Protein AF-A0AAW0VW32-F1 (afdb_monomer_lite)

Secondary structure (DSSP, 8-state):
--GGGTSTHHHHHHHHHHHHHHTTSS-HHHHHHHHHHHHHHHHHHHHHTTHHHHHHHHHHS--TTTTT--SSTTPPTT--GGG---TT-TTSHHHHEEEE-SSSTT-EEEE-GGGTTS-EEEESSSSEEEEESTT-SEEEEEEEE-TTT-PEEEEEE--TTT--SGGG-SEEEEETTT-TTTGGGEEEEE----------------------------------------

Sequence (230 aa):
IDPDLVLPTMRSAVEEQLNLIAVGKAEFDSVLTHTLEIFQLKFQYFVKNIEGMDELFEVTFSPLSASGRPLSRDMSKGSGCNLCSHPTCQYGRDNVGVSQCMECHFGILVMDPSSGPKWKLACNRCDVIINLFDKASKVQVLEDTCEMCGSQTVNVEYKEGKSKLREGQLTASGCIFCSTLLIPLVEKHRASQDGSRGRGRGRGRGRGASRGGRGGSRGGRGRSSGRGRR

InterPro domains:
  IPR000380 DNA topoisomerase, type IA [PTHR11390] (1-164)
  IPR013824 DNA topoisomerase, type IA, central region, subdomain 1 [G3DSA:1.10.460.10] (1-62)

Radius of gyration: 34.19 Å; chains: 1; bounding box: 98×68×88 Å

Structure (mmCIF, N/CA/C/O backbone):
data_AF-A0AAW0VW32-F1
#
_entry.id   AF-A0AAW0VW32-F1
#
loop_
_atom_site.group_PDB
_atom_site.id
_atom_site.type_symbol
_atom_site.label_atom_id
_atom_site.label_alt_id
_atom_site.label_comp_id
_atom_site.label_asym_id
_atom_site.label_entity_id
_atom_site.label_seq_id
_atom_site.pdbx_PDB_ins_code
_atom_site.Cartn_x
_atom_site.Cartn_y
_atom_site.Cartn_z
_atom_site.occupancy
_atom_site.B_iso_or_equiv
_atom_site.auth_seq_id
_atom_site.auth_comp_id
_atom_site.auth_asym_id
_atom_site.auth_atom_id
_atom_site.pdbx_PDB_model_num
ATOM 1 N N . ILE A 1 1 ? 19.029 14.770 -24.256 1.00 80.75 1 ILE A N 1
ATOM 2 C CA . ILE A 1 1 ? 18.491 13.690 -25.126 1.00 80.75 1 ILE A CA 1
ATOM 3 C C . ILE A 1 1 ? 18.576 14.170 -26.572 1.00 80.75 1 ILE A C 1
ATOM 5 O O . ILE A 1 1 ? 18.313 15.345 -26.792 1.00 80.75 1 ILE A O 1
ATOM 9 N N . ASP A 1 2 ? 18.984 13.315 -27.517 1.00 84.94 2 ASP A N 1
ATOM 10 C CA . ASP A 1 2 ? 19.052 13.666 -28.947 1.00 84.94 2 ASP A CA 1
ATOM 11 C C . ASP A 1 2 ? 17.639 14.006 -29.477 1.00 84.94 2 ASP A C 1
ATOM 13 O O . ASP A 1 2 ? 16.764 13.134 -29.445 1.00 84.94 2 ASP A O 1
ATOM 17 N N . PRO A 1 3 ? 17.381 15.251 -29.925 1.00 85.44 3 PRO A N 1
ATOM 18 C CA . PRO A 1 3 ? 16.060 15.670 -30.389 1.00 85.44 3 PRO A CA 1
ATOM 19 C C . PRO A 1 3 ? 15.603 14.908 -31.637 1.00 85.44 3 PRO A C 1
ATOM 21 O O . PRO A 1 3 ? 14.403 14.703 -31.807 1.00 85.44 3 PRO A O 1
ATOM 24 N N . ASP A 1 4 ? 16.523 14.415 -32.468 1.00 85.38 4 ASP A N 1
ATOM 25 C CA . ASP A 1 4 ? 16.187 13.660 -33.681 1.00 85.38 4 ASP A CA 1
ATOM 26 C C . ASP A 1 4 ? 15.545 12.299 -33.377 1.00 85.38 4 ASP A C 1
ATOM 28 O O . ASP A 1 4 ? 14.902 11.712 -34.245 1.00 85.38 4 ASP A O 1
ATOM 32 N N . LEU A 1 5 ? 15.723 11.782 -32.154 1.00 84.50 5 LEU A N 1
ATOM 33 C CA . LEU A 1 5 ? 15.067 10.555 -31.691 1.00 84.50 5 LEU A CA 1
ATOM 34 C C . LEU A 1 5 ? 13.622 10.792 -31.229 1.00 84.50 5 LEU A C 1
ATOM 36 O O . LEU A 1 5 ? 12.881 9.831 -31.033 1.00 84.50 5 LEU A O 1
ATOM 40 N N . VAL A 1 6 ? 13.224 12.051 -31.038 1.00 87.19 6 VAL A N 1
ATOM 41 C CA . VAL A 1 6 ? 11.884 12.439 -30.569 1.00 87.19 6 VAL A CA 1
ATOM 42 C C . VAL A 1 6 ? 11.086 13.104 -31.688 1.00 87.19 6 VAL A C 1
ATOM 44 O O . VAL A 1 6 ? 9.878 12.896 -31.804 1.00 87.19 6 VAL A O 1
ATOM 47 N N . LEU A 1 7 ? 11.752 13.899 -32.524 1.00 90.06 7 LEU A N 1
ATOM 48 C CA . LEU A 1 7 ? 11.138 14.569 -33.660 1.00 90.06 7 LEU A CA 1
ATOM 49 C C . LEU A 1 7 ? 10.795 13.565 -34.777 1.00 90.06 7 LEU A C 1
ATOM 51 O O . LEU A 1 7 ? 11.540 12.614 -35.020 1.00 90.06 7 LEU A O 1
ATOM 55 N N . PRO A 1 8 ? 9.697 13.782 -35.523 1.00 91.75 8 PRO A N 1
ATOM 56 C CA . PRO A 1 8 ? 9.244 12.850 -36.558 1.00 91.75 8 PRO A CA 1
ATOM 57 C C . PRO A 1 8 ? 10.143 12.822 -37.805 1.00 91.75 8 PRO A C 1
ATOM 59 O O . PRO A 1 8 ? 9.931 11.995 -38.690 1.00 91.75 8 PRO A O 1
ATOM 62 N N . THR A 1 9 ? 11.134 13.710 -37.899 1.00 90.81 9 THR A N 1
ATOM 63 C CA . THR A 1 9 ? 11.967 13.933 -39.088 1.00 90.81 9 THR A CA 1
ATOM 64 C C . THR A 1 9 ? 12.708 12.673 -39.534 1.00 90.81 9 THR A C 1
ATOM 66 O O . THR A 1 9 ? 12.599 12.276 -40.691 1.00 90.81 9 THR A O 1
ATOM 69 N N . MET A 1 10 ? 13.401 11.998 -38.610 1.00 90.06 10 MET A N 1
ATOM 70 C CA . MET A 1 10 ? 14.159 10.774 -38.906 1.00 90.06 10 MET A CA 1
ATOM 71 C C . MET A 1 10 ? 13.248 9.649 -39.395 1.00 90.06 10 MET A C 1
ATOM 73 O O . MET A 1 10 ? 13.547 8.977 -40.379 1.00 90.06 10 MET A O 1
ATOM 77 N N . ARG A 1 11 ? 12.104 9.472 -38.727 1.00 91.56 11 ARG A N 1
ATOM 78 C CA . ARG A 1 11 ? 11.110 8.468 -39.104 1.00 91.56 11 ARG A CA 1
ATOM 79 C C . ARG A 1 11 ? 10.534 8.745 -40.493 1.00 91.56 11 ARG A C 1
ATOM 81 O O . ARG A 1 11 ? 10.454 7.829 -41.301 1.00 91.56 11 ARG A O 1
ATOM 88 N N . SER A 1 12 ? 10.193 10.001 -40.772 1.00 91.81 12 SER A N 1
ATOM 89 C CA . SER A 1 12 ? 9.622 10.412 -42.060 1.00 91.81 12 SER A CA 1
ATOM 90 C C . SER A 1 12 ? 10.602 10.167 -43.213 1.00 91.81 12 SER A C 1
ATOM 92 O O . SER A 1 12 ? 10.206 9.651 -44.253 1.00 91.81 12 SER A O 1
ATOM 94 N N . ALA A 1 13 ? 11.893 10.455 -43.009 1.00 90.50 13 ALA A N 1
ATOM 95 C CA . ALA A 1 13 ? 12.932 10.208 -44.009 1.00 90.50 13 ALA A CA 1
ATOM 96 C C . ALA A 1 13 ? 13.130 8.708 -44.306 1.00 90.50 13 ALA A C 1
ATOM 98 O O . ALA A 1 13 ? 13.282 8.322 -45.464 1.00 90.50 13 ALA A O 1
ATOM 99 N N . VAL A 1 14 ? 13.088 7.847 -43.281 1.00 92.88 14 VAL A N 1
ATOM 100 C CA . VAL A 1 14 ? 13.166 6.386 -43.471 1.00 92.88 14 VAL A CA 1
ATOM 101 C C . VAL A 1 14 ? 11.932 5.867 -44.214 1.00 92.88 14 VAL A C 1
ATOM 103 O O . VAL A 1 14 ? 12.067 5.076 -45.144 1.00 92.88 14 VAL A O 1
ATOM 106 N N . GLU A 1 15 ? 10.733 6.333 -43.857 1.00 94.06 15 GLU A N 1
ATOM 107 C CA . GLU A 1 15 ? 9.490 5.965 -44.550 1.00 94.06 15 GLU A CA 1
ATOM 108 C C . GLU A 1 15 ? 9.509 6.391 -46.033 1.00 94.06 15 GLU A C 1
ATOM 110 O O . GLU A 1 15 ? 9.068 5.636 -46.901 1.00 94.06 15 GLU A O 1
ATOM 115 N N . GLU A 1 16 ? 10.095 7.546 -46.358 1.00 93.56 16 GLU A N 1
ATOM 116 C CA . GLU A 1 16 ? 10.299 7.982 -47.743 1.00 93.56 16 GLU A CA 1
ATOM 117 C C . GLU A 1 16 ? 11.280 7.074 -48.506 1.00 93.56 16 GLU A C 1
ATOM 119 O O . GLU A 1 16 ? 10.993 6.669 -49.635 1.00 93.56 16 GLU A O 1
ATOM 124 N N . GLN A 1 17 ? 12.397 6.673 -47.886 1.00 91.75 17 GLN A N 1
ATOM 125 C CA . GLN A 1 17 ? 13.334 5.721 -48.498 1.00 91.75 17 GLN A CA 1
ATOM 126 C C . GLN A 1 17 ? 12.698 4.343 -48.733 1.00 91.75 17 GLN A C 1
ATOM 128 O O . GLN A 1 17 ? 12.919 3.735 -49.782 1.00 91.75 17 GLN A O 1
ATOM 133 N N . LEU A 1 18 ? 11.844 3.876 -47.817 1.00 93.12 18 LEU A N 1
ATOM 134 C CA . LEU A 1 18 ? 11.066 2.646 -47.998 1.00 93.12 18 LEU A CA 1
ATOM 135 C C . LEU A 1 18 ? 10.097 2.747 -49.187 1.00 93.12 18 LEU A C 1
ATOM 137 O O . LEU A 1 18 ? 9.978 1.798 -49.966 1.00 93.12 18 LEU A O 1
ATOM 141 N N . ASN A 1 19 ? 9.464 3.905 -49.392 1.00 94.81 19 ASN A N 1
ATOM 142 C CA . ASN A 1 19 ? 8.627 4.143 -50.570 1.00 94.81 19 ASN A CA 1
ATOM 143 C C . ASN A 1 19 ? 9.443 4.110 -51.874 1.00 94.81 19 ASN A C 1
ATOM 145 O O . ASN A 1 19 ? 8.977 3.578 -52.882 1.00 94.81 19 ASN A O 1
ATOM 149 N N . LEU A 1 20 ? 10.673 4.631 -51.870 1.00 93.06 20 LEU A N 1
ATOM 150 C CA . LEU A 1 20 ? 11.558 4.572 -53.039 1.00 93.06 20 LEU A CA 1
ATOM 151 C C . LEU A 1 20 ? 11.993 3.139 -53.372 1.00 93.06 20 LEU A C 1
ATOM 153 O O . LEU A 1 20 ? 12.065 2.799 -54.554 1.00 93.06 20 LEU A O 1
ATOM 157 N N . ILE A 1 21 ? 12.212 2.290 -52.363 1.00 94.31 21 ILE A N 1
ATOM 158 C CA . ILE A 1 21 ? 12.454 0.852 -52.565 1.00 94.31 21 ILE A CA 1
ATOM 159 C C . ILE A 1 21 ? 11.229 0.198 -53.212 1.00 94.31 21 ILE A C 1
ATOM 161 O O . ILE A 1 21 ? 11.371 -0.539 -54.185 1.00 94.31 21 ILE A O 1
ATOM 165 N N . ALA A 1 22 ? 10.021 0.511 -52.733 1.00 92.69 22 ALA A N 1
ATOM 166 C CA . ALA A 1 22 ? 8.782 -0.061 -53.266 1.00 92.69 22 ALA A CA 1
ATOM 167 C C . ALA A 1 22 ? 8.548 0.274 -54.753 1.00 92.69 22 ALA A C 1
ATOM 169 O O . ALA A 1 22 ? 7.993 -0.536 -55.491 1.00 92.69 22 ALA A O 1
ATOM 170 N N . VAL A 1 23 ? 9.003 1.446 -55.211 1.00 95.38 23 VAL A N 1
ATOM 171 C CA . VAL A 1 23 ? 8.934 1.871 -56.624 1.00 95.38 23 VAL A CA 1
ATOM 172 C C . VAL A 1 23 ? 10.142 1.366 -57.443 1.00 95.38 23 VAL A C 1
ATOM 174 O O . VAL A 1 23 ? 10.213 1.596 -58.648 1.00 95.38 23 VAL A O 1
ATOM 177 N N . GLY A 1 24 ? 11.100 0.669 -56.819 1.00 92.50 24 GLY A N 1
ATOM 178 C CA . GLY A 1 24 ? 12.315 0.162 -57.469 1.00 92.50 24 GLY A CA 1
ATOM 179 C C . GLY A 1 24 ? 13.358 1.243 -57.774 1.00 92.50 24 GLY A C 1
ATOM 180 O O . GLY A 1 24 ? 14.208 1.054 -58.640 1.00 92.50 24 GLY A O 1
ATOM 181 N N . LYS A 1 25 ? 13.279 2.396 -57.097 1.00 92.06 25 LYS A N 1
ATOM 182 C CA . LYS A 1 25 ? 14.181 3.552 -57.268 1.00 92.06 25 LYS A CA 1
ATOM 183 C C . LYS A 1 25 ? 15.327 3.595 -56.254 1.00 92.06 25 LYS A C 1
ATOM 185 O O . LYS A 1 25 ? 16.209 4.438 -56.388 1.00 92.06 25 LYS A O 1
ATOM 190 N N . ALA A 1 26 ? 15.310 2.721 -55.253 1.00 91.31 26 ALA A N 1
ATOM 191 C CA . ALA A 1 26 ? 16.363 2.580 -54.257 1.00 91.31 26 ALA A CA 1
ATOM 192 C C . ALA A 1 26 ? 16.657 1.097 -54.003 1.00 91.31 26 ALA A C 1
ATOM 194 O O . ALA A 1 26 ? 15.777 0.246 -54.124 1.00 91.31 26 ALA A O 1
ATOM 195 N N . GLU A 1 27 ? 17.910 0.809 -53.670 1.00 94.06 27 GLU A N 1
ATOM 196 C CA . GLU A 1 27 ? 18.415 -0.535 -53.399 1.00 94.06 27 GLU A CA 1
ATOM 197 C C . GLU A 1 27 ? 18.265 -0.845 -51.900 1.00 94.06 27 GLU A C 1
ATOM 199 O O . GLU A 1 27 ? 18.540 0.007 -51.049 1.00 94.06 27 GLU A O 1
ATOM 204 N N . PHE A 1 28 ? 17.748 -2.032 -51.578 1.00 92.12 28 PHE A N 1
ATOM 205 C CA . PHE A 1 28 ? 17.339 -2.383 -50.217 1.00 92.12 28 PHE A CA 1
ATOM 206 C C . PHE A 1 28 ? 18.528 -2.469 -49.253 1.00 92.12 28 PHE A C 1
ATOM 208 O O . PHE A 1 28 ? 18.461 -1.891 -48.165 1.00 92.12 28 PHE A O 1
ATOM 215 N N . ASP A 1 29 ? 19.616 -3.137 -49.644 1.00 93.31 29 ASP A N 1
ATOM 216 C CA . ASP A 1 29 ? 20.767 -3.370 -48.768 1.00 93.31 29 ASP A CA 1
ATOM 217 C C . ASP A 1 29 ? 21.495 -2.058 -48.444 1.00 93.31 29 ASP A C 1
ATOM 219 O O . ASP A 1 29 ? 21.926 -1.841 -47.305 1.00 93.31 29 ASP A O 1
ATOM 223 N N . SER A 1 30 ? 21.561 -1.133 -49.406 1.00 92.06 30 SER A N 1
ATOM 224 C CA . SER A 1 30 ? 22.101 0.212 -49.215 1.00 92.06 30 SER A CA 1
ATOM 225 C C . SER A 1 30 ? 21.281 1.028 -48.214 1.00 92.06 30 SER A C 1
ATOM 227 O O . SER A 1 30 ? 21.864 1.675 -47.342 1.00 92.06 30 SER A O 1
ATOM 229 N N . VAL A 1 31 ? 19.947 1.020 -48.316 1.00 93.00 31 VAL A N 1
ATOM 230 C CA . VAL A 1 31 ? 19.067 1.753 -47.384 1.00 93.00 31 VAL A CA 1
ATOM 231 C C . VAL A 1 31 ? 19.128 1.139 -45.986 1.00 93.00 31 VAL A C 1
ATOM 233 O O . VAL A 1 31 ? 19.191 1.867 -44.991 1.00 93.00 31 VAL A O 1
ATOM 236 N N . LEU A 1 32 ? 19.160 -0.193 -45.898 1.00 92.19 32 LEU A N 1
ATOM 237 C CA . LEU A 1 32 ? 19.272 -0.914 -44.635 1.00 92.19 32 LEU A CA 1
ATOM 238 C C . LEU A 1 32 ? 20.581 -0.574 -43.916 1.00 92.19 32 LEU A C 1
ATOM 240 O O . LEU A 1 32 ? 20.551 -0.162 -42.756 1.00 92.19 32 LEU A O 1
ATOM 244 N N . THR A 1 33 ? 21.714 -0.707 -44.609 1.00 94.38 33 THR A N 1
ATOM 245 C CA . THR A 1 33 ? 23.045 -0.423 -44.051 1.00 94.38 33 THR A CA 1
ATOM 246 C C . THR A 1 33 ? 23.132 1.018 -43.565 1.00 94.38 33 THR A C 1
ATOM 248 O O . THR A 1 33 ? 23.477 1.263 -42.410 1.00 94.38 33 THR A O 1
ATOM 251 N N . HIS A 1 34 ? 22.713 1.966 -44.404 1.00 93.56 34 HIS A N 1
ATOM 252 C CA . HIS A 1 34 ? 22.727 3.385 -44.070 1.00 93.56 34 HIS A CA 1
ATOM 253 C C . HIS A 1 34 ? 21.880 3.710 -42.830 1.00 93.56 34 HIS A C 1
ATOM 255 O O . HIS A 1 34 ? 22.326 4.415 -41.923 1.00 93.56 34 HIS A O 1
ATOM 261 N N . THR A 1 35 ? 20.666 3.159 -42.758 1.00 92.06 35 THR A N 1
ATOM 262 C CA . THR A 1 35 ? 19.761 3.381 -41.624 1.00 92.06 35 THR A CA 1
ATOM 263 C C . THR A 1 35 ? 20.353 2.806 -40.336 1.00 92.06 35 THR A C 1
ATOM 265 O O . THR A 1 35 ? 20.366 3.478 -39.302 1.00 92.06 35 THR A O 1
ATOM 268 N N . LEU A 1 36 ? 20.888 1.583 -40.389 1.00 93.62 36 LEU A N 1
ATOM 269 C CA . LEU A 1 36 ? 21.491 0.925 -39.231 1.00 93.62 36 LEU A CA 1
ATOM 270 C C . LEU A 1 36 ? 22.723 1.670 -38.711 1.00 93.62 36 LEU A C 1
ATOM 272 O O . LEU A 1 36 ? 22.850 1.828 -37.498 1.00 93.62 36 LEU A O 1
ATOM 276 N N . GLU A 1 37 ? 23.588 2.175 -39.591 1.00 95.06 37 GLU A N 1
ATOM 277 C CA . GLU A 1 37 ? 24.760 2.967 -39.201 1.00 95.06 37 GLU A CA 1
ATOM 278 C C . GLU A 1 37 ? 24.361 4.246 -38.454 1.00 95.06 37 GLU A C 1
ATOM 280 O O . GLU A 1 37 ? 24.914 4.552 -37.392 1.00 95.06 37 GLU A O 1
ATOM 285 N N . ILE A 1 38 ? 23.347 4.964 -38.950 1.00 92.38 38 ILE A N 1
ATOM 286 C CA . ILE A 1 38 ? 22.850 6.176 -38.288 1.00 92.38 38 ILE A CA 1
ATOM 287 C C . ILE A 1 38 ? 22.299 5.848 -36.895 1.00 92.38 38 ILE A C 1
ATOM 289 O O . ILE A 1 38 ? 22.654 6.512 -35.915 1.00 92.38 38 ILE A O 1
ATOM 293 N N . PHE A 1 39 ? 21.461 4.814 -36.772 1.00 93.38 39 PHE A N 1
ATOM 294 C CA . PHE A 1 39 ? 20.906 4.423 -35.473 1.00 93.38 39 PHE A CA 1
ATOM 295 C C . PHE A 1 39 ? 21.966 3.859 -34.525 1.00 93.38 39 PHE A C 1
ATOM 297 O O . PHE A 1 39 ? 21.875 4.088 -33.320 1.00 93.38 39 PHE A O 1
ATOM 304 N N . GLN A 1 40 ? 23.000 3.189 -35.034 1.00 94.00 40 GLN A N 1
ATOM 305 C CA . GLN A 1 40 ? 24.122 2.722 -34.226 1.00 94.00 40 GLN A CA 1
ATOM 306 C C . GLN A 1 40 ? 24.896 3.897 -33.620 1.00 94.00 40 GLN A C 1
ATOM 308 O O . GLN A 1 40 ? 25.189 3.886 -32.421 1.00 94.00 40 GLN A O 1
ATOM 313 N N . LEU A 1 41 ? 25.193 4.931 -34.412 1.00 93.06 41 LEU A N 1
ATOM 314 C CA . LEU A 1 41 ? 25.856 6.143 -33.925 1.00 93.06 41 LEU A CA 1
ATOM 315 C C . LEU A 1 41 ? 24.989 6.882 -32.899 1.00 93.06 41 LEU A C 1
ATOM 317 O O . LEU A 1 41 ? 25.483 7.265 -31.835 1.00 93.06 41 LEU A O 1
ATOM 321 N N . LYS A 1 42 ? 23.683 7.015 -33.165 1.00 92.50 42 LYS A N 1
ATOM 322 C CA . LYS A 1 42 ? 22.738 7.620 -32.214 1.00 92.50 42 LYS A CA 1
ATOM 323 C C . LYS A 1 42 ? 22.607 6.799 -30.928 1.00 92.50 42 LYS A C 1
ATOM 325 O O . LYS A 1 42 ? 22.564 7.376 -29.845 1.00 92.50 42 LYS A O 1
ATOM 330 N N . PHE A 1 43 ? 22.633 5.469 -31.006 1.00 92.81 43 PHE A N 1
ATOM 331 C CA . PHE A 1 43 ? 22.633 4.598 -29.829 1.00 92.81 43 PHE A CA 1
ATOM 332 C C . PHE A 1 43 ? 23.906 4.768 -28.993 1.00 92.81 43 PHE A C 1
ATOM 334 O O . PHE A 1 43 ? 23.830 4.911 -27.775 1.00 92.81 43 PHE A O 1
ATOM 341 N N . GLN A 1 44 ? 25.080 4.826 -29.627 1.00 93.00 44 GLN A N 1
ATOM 342 C CA . GLN A 1 44 ? 26.332 5.104 -28.916 1.00 93.00 44 GLN A CA 1
ATOM 343 C C . GLN A 1 44 ? 26.307 6.474 -28.233 1.00 93.00 44 GLN A C 1
ATOM 345 O O . GLN A 1 44 ? 26.775 6.607 -27.101 1.00 93.00 44 GLN A O 1
ATOM 350 N N . TYR A 1 45 ? 25.752 7.487 -28.900 1.00 91.38 45 TYR A N 1
ATOM 351 C CA . TYR A 1 45 ? 25.552 8.804 -28.308 1.00 91.38 45 TYR A CA 1
ATOM 352 C C . TYR A 1 45 ? 24.582 8.750 -27.118 1.00 91.38 45 TYR A C 1
ATOM 354 O O . TYR A 1 45 ? 24.875 9.331 -26.075 1.00 91.38 45 TYR A O 1
ATOM 362 N N . PHE A 1 46 ? 23.477 8.009 -27.226 1.00 91.44 46 PHE A N 1
ATOM 363 C CA . PHE A 1 46 ? 22.522 7.817 -26.134 1.00 91.44 46 PHE A CA 1
ATOM 364 C C . PHE A 1 46 ? 23.171 7.160 -24.909 1.00 91.44 46 PHE A C 1
ATOM 366 O O . PHE A 1 46 ? 23.049 7.683 -23.808 1.00 91.44 46 PHE A O 1
ATOM 373 N N . VAL A 1 47 ? 23.926 6.072 -25.097 1.00 92.44 47 VAL A N 1
ATOM 374 C CA . VAL A 1 47 ? 24.626 5.381 -23.998 1.00 92.44 47 VAL A CA 1
ATOM 375 C C . VAL A 1 47 ? 25.652 6.296 -23.323 1.00 92.44 47 VAL A C 1
ATOM 377 O O . VAL A 1 47 ? 25.753 6.297 -22.100 1.00 92.44 47 VAL A O 1
ATOM 380 N N . LYS A 1 48 ? 26.390 7.106 -24.095 1.00 92.50 48 LYS A N 1
ATOM 381 C CA . LYS A 1 48 ? 27.356 8.074 -23.543 1.00 92.50 48 LYS A CA 1
ATOM 382 C C . LYS A 1 48 ? 26.699 9.197 -22.739 1.00 92.50 48 LYS A C 1
ATOM 384 O O . LYS A 1 48 ? 27.337 9.727 -21.842 1.00 92.50 48 LYS A O 1
ATOM 389 N N . ASN A 1 49 ? 25.459 9.558 -23.062 1.00 89.94 49 ASN A N 1
ATOM 390 C CA . ASN A 1 49 ? 24.723 10.657 -22.430 1.00 89.94 49 ASN A CA 1
ATOM 391 C C . ASN A 1 49 ? 23.521 10.148 -21.616 1.00 89.94 49 ASN A C 1
ATOM 393 O O . ASN A 1 49 ? 22.513 10.846 -21.492 1.00 89.94 49 ASN A O 1
ATOM 397 N N . ILE A 1 50 ? 23.610 8.923 -21.086 1.00 88.62 50 ILE A N 1
ATOM 398 C CA . ILE A 1 50 ? 22.521 8.282 -20.338 1.00 88.62 50 ILE A CA 1
ATOM 399 C C . ILE A 1 50 ? 22.190 9.026 -19.037 1.00 88.62 50 ILE A C 1
ATOM 401 O O . ILE A 1 50 ? 21.041 9.017 -18.608 1.00 88.62 50 ILE A O 1
ATOM 405 N N . GLU A 1 51 ? 23.163 9.736 -18.462 1.00 85.00 51 GLU A N 1
ATOM 406 C CA . GLU A 1 51 ? 22.988 10.553 -17.254 1.00 85.00 51 GLU A CA 1
ATOM 407 C C . GLU A 1 51 ? 21.914 11.631 -17.444 1.00 85.00 51 GLU A C 1
ATOM 409 O O . GLU A 1 51 ? 21.083 11.824 -16.568 1.00 85.00 51 GLU A O 1
ATOM 414 N N . GLY A 1 52 ? 21.817 12.242 -18.630 1.00 83.69 52 GLY A N 1
ATOM 415 C CA . GLY A 1 52 ? 20.766 13.227 -18.909 1.00 83.69 52 GLY A CA 1
ATOM 416 C C . GLY A 1 52 ? 19.353 12.630 -18.977 1.00 83.69 52 GLY A C 1
ATOM 417 O O . GLY A 1 52 ? 18.373 13.370 -18.964 1.00 83.69 52 GLY A O 1
ATOM 418 N N . MET A 1 53 ? 19.223 11.305 -19.092 1.00 83.69 53 MET A N 1
ATOM 419 C CA . MET A 1 53 ? 17.951 10.606 -18.904 1.00 83.69 53 MET A CA 1
ATOM 420 C C . MET A 1 53 ? 17.742 10.316 -17.411 1.00 83.69 53 MET A C 1
ATOM 422 O O . MET A 1 53 ? 16.663 10.600 -16.902 1.00 83.69 53 MET A O 1
ATOM 426 N N . ASP A 1 54 ? 18.773 9.845 -16.703 1.00 78.44 54 ASP A N 1
ATOM 427 C CA . ASP A 1 54 ? 18.722 9.571 -15.260 1.00 78.44 54 ASP A CA 1
ATOM 428 C C . ASP A 1 54 ? 18.309 10.816 -14.451 1.00 78.44 54 ASP A C 1
ATOM 430 O O . ASP A 1 54 ? 17.364 10.744 -13.672 1.00 78.44 54 ASP A O 1
ATOM 434 N N . GLU A 1 55 ? 18.880 11.992 -14.742 1.00 81.25 55 GLU A N 1
ATOM 435 C CA . GLU A 1 55 ? 18.513 13.278 -14.120 1.00 81.25 55 GLU A CA 1
ATOM 436 C C . GLU A 1 55 ? 17.017 13.612 -14.265 1.00 81.25 55 GLU A C 1
ATOM 438 O O . GLU A 1 55 ? 16.376 14.089 -13.327 1.00 81.25 55 GLU A O 1
ATOM 443 N N . LEU A 1 56 ? 16.423 13.340 -15.433 1.00 79.75 56 LEU A N 1
ATOM 444 C CA . LEU A 1 56 ? 14.993 13.575 -15.669 1.00 79.75 56 LEU A CA 1
ATOM 445 C C . LEU A 1 56 ? 14.120 12.576 -14.899 1.00 79.75 56 LEU A C 1
ATOM 447 O O . LEU A 1 56 ? 13.024 12.923 -14.448 1.00 79.75 56 LEU A O 1
ATOM 451 N N . PHE A 1 57 ? 14.597 11.340 -14.738 1.00 75.06 57 PHE A N 1
ATOM 452 C CA . PHE A 1 57 ? 13.918 10.332 -13.931 1.00 75.06 57 PHE A CA 1
ATOM 453 C C . PHE A 1 57 ? 14.046 10.622 -12.436 1.00 75.06 57 PHE A C 1
ATOM 455 O O . PHE A 1 57 ? 13.060 10.424 -11.735 1.00 75.06 57 PHE A O 1
ATOM 462 N N . GLU A 1 58 ? 15.168 11.161 -11.954 1.00 68.19 58 GLU A N 1
ATOM 463 C CA . GLU A 1 58 ? 15.368 11.528 -10.544 1.00 68.19 58 GLU A CA 1
ATOM 464 C C . GLU A 1 58 ? 14.386 12.604 -10.049 1.00 68.19 58 GLU A C 1
ATOM 466 O O . GLU A 1 58 ? 13.999 12.601 -8.879 1.00 68.19 58 GLU A O 1
ATOM 471 N N . VAL A 1 59 ? 13.914 13.491 -10.935 1.00 70.50 59 VAL A N 1
ATOM 472 C CA . VAL A 1 59 ? 12.875 14.486 -10.604 1.00 70.50 59 VAL A CA 1
ATOM 473 C C . VAL A 1 59 ? 11.520 13.825 -10.313 1.00 70.50 59 VAL A C 1
ATOM 475 O O . VAL A 1 59 ? 10.741 14.331 -9.507 1.00 70.50 59 VAL A O 1
ATOM 478 N N . THR A 1 60 ? 11.226 12.694 -10.960 1.00 69.25 60 THR A N 1
ATOM 479 C CA . THR A 1 60 ? 9.909 12.031 -10.890 1.00 69.25 60 THR A CA 1
ATOM 480 C C . THR A 1 60 ? 9.923 10.781 -10.005 1.00 69.25 60 THR A C 1
ATOM 482 O O . THR A 1 60 ? 8.906 10.415 -9.415 1.00 69.25 60 THR A O 1
ATOM 485 N N . PHE A 1 61 ? 11.073 10.125 -9.877 1.00 69.06 61 PHE A N 1
ATOM 486 C CA . PHE A 1 61 ? 11.247 8.854 -9.192 1.00 69.06 61 PHE A CA 1
ATOM 487 C C . PHE A 1 61 ? 12.483 8.898 -8.302 1.00 69.06 61 PHE A C 1
ATOM 489 O O . PHE A 1 61 ? 13.546 9.364 -8.696 1.00 69.06 61 PHE A O 1
ATOM 496 N N . SER A 1 62 ? 12.374 8.342 -7.096 1.00 64.56 62 SER A N 1
ATOM 497 C CA . SER A 1 62 ? 13.562 8.111 -6.279 1.00 64.56 62 SER A CA 1
ATOM 498 C C . SER A 1 62 ? 14.446 7.051 -6.949 1.00 64.56 62 SER A C 1
ATOM 500 O O . SER A 1 62 ? 13.922 5.998 -7.330 1.00 64.56 62 SER A O 1
ATOM 502 N N . PRO A 1 63 ? 15.769 7.263 -7.055 1.00 64.56 63 PRO A N 1
ATOM 503 C CA . PRO A 1 63 ? 16.651 6.287 -7.676 1.00 64.56 63 PRO A CA 1
ATOM 504 C C . PRO A 1 63 ? 16.594 4.958 -6.915 1.00 64.56 63 PRO A C 1
ATOM 506 O O . PRO A 1 63 ? 16.443 4.921 -5.689 1.00 64.56 63 PRO A O 1
ATOM 509 N N . LEU A 1 64 ? 16.754 3.833 -7.620 1.00 59.25 64 LEU A N 1
ATOM 510 C CA . LEU A 1 64 ? 16.738 2.503 -6.992 1.00 59.25 64 LEU A CA 1
ATOM 511 C C . LEU A 1 64 ? 17.823 2.380 -5.905 1.00 59.25 64 LEU A C 1
ATOM 513 O O . LEU A 1 64 ? 17.634 1.691 -4.907 1.00 59.25 64 LEU A O 1
ATOM 517 N N . SER A 1 65 ? 18.933 3.107 -6.038 1.00 61.22 65 SER A N 1
ATOM 518 C CA . SER A 1 65 ? 19.989 3.214 -5.021 1.00 61.22 65 SER A CA 1
ATOM 519 C C . SER A 1 65 ? 19.555 3.956 -3.742 1.00 61.22 65 SER A C 1
ATOM 521 O O . SER A 1 65 ? 20.154 3.769 -2.679 1.00 61.22 65 SER A O 1
ATOM 523 N N . ALA A 1 66 ? 18.521 4.800 -3.821 1.00 57.94 66 ALA A N 1
ATOM 524 C CA . ALA A 1 66 ? 17.865 5.429 -2.678 1.00 57.94 66 ALA A CA 1
ATOM 525 C C . ALA A 1 66 ? 16.729 4.569 -2.102 1.00 57.94 66 ALA A C 1
ATOM 527 O O . ALA A 1 66 ? 16.361 4.749 -0.938 1.00 57.94 66 ALA A O 1
ATOM 528 N N . SER A 1 67 ? 16.217 3.595 -2.859 1.00 54.81 67 SER A N 1
ATOM 529 C CA . SER A 1 67 ? 15.285 2.603 -2.326 1.00 54.81 67 SER A CA 1
ATOM 530 C C . SER A 1 67 ? 15.968 1.749 -1.245 1.00 54.81 67 SER A C 1
ATOM 532 O O . SER A 1 67 ? 17.131 1.360 -1.357 1.00 54.81 67 SER A O 1
ATOM 534 N N . GLY A 1 68 ? 15.277 1.524 -0.126 1.00 53.03 68 GLY A N 1
ATOM 535 C CA . GLY A 1 68 ? 15.847 0.813 1.022 1.00 53.03 68 GLY A CA 1
ATOM 536 C C . GLY A 1 68 ? 16.853 1.619 1.853 1.00 53.03 68 GLY A C 1
ATOM 537 O O . GLY A 1 68 ? 17.445 1.051 2.780 1.00 53.03 68 GLY A O 1
ATOM 538 N N . ARG A 1 69 ? 17.035 2.927 1.586 1.00 54.53 69 ARG A N 1
ATOM 539 C CA . ARG A 1 69 ? 17.605 3.827 2.596 1.00 54.53 69 ARG A CA 1
ATOM 540 C C . ARG A 1 69 ? 16.673 3.812 3.806 1.00 54.53 69 ARG A C 1
ATOM 542 O O . ARG A 1 69 ? 15.474 4.039 3.646 1.00 54.53 69 ARG A O 1
ATOM 549 N N . PRO A 1 70 ? 17.194 3.505 4.998 1.00 55.34 70 PRO A N 1
ATOM 550 C CA . PRO A 1 70 ? 16.362 3.469 6.179 1.00 55.34 70 PRO A CA 1
ATOM 551 C C . PRO A 1 70 ? 15.852 4.891 6.443 1.00 55.34 70 PRO A C 1
ATOM 553 O O . PRO A 1 70 ? 16.640 5.821 6.610 1.00 55.34 70 PRO A O 1
ATOM 556 N N . LEU A 1 71 ? 14.526 5.065 6.401 1.00 61.84 71 LEU A N 1
ATOM 557 C CA . LEU A 1 71 ? 13.863 6.359 6.618 1.00 61.84 71 LEU A CA 1
ATOM 558 C C . LEU A 1 71 ? 14.082 6.877 8.050 1.00 61.84 71 LEU A C 1
ATOM 560 O O . LEU A 1 71 ? 13.928 8.065 8.311 1.00 61.84 71 LEU A O 1
ATOM 564 N N . SER A 1 72 ? 14.488 6.001 8.972 1.00 60.09 72 SER A N 1
ATOM 565 C CA . SER A 1 72 ? 14.992 6.352 10.298 1.00 60.09 72 SER A CA 1
ATOM 566 C C . SER A 1 72 ? 16.378 5.749 10.533 1.00 60.09 72 SER A C 1
ATOM 568 O O . SER A 1 72 ? 16.711 4.699 9.991 1.00 60.09 72 SER A O 1
ATOM 570 N N . ARG A 1 73 ? 17.196 6.392 11.377 1.00 63.62 73 ARG A N 1
ATOM 571 C CA . ARG A 1 73 ? 18.574 5.951 11.693 1.00 63.62 73 ARG A CA 1
ATOM 572 C C . ARG A 1 73 ? 18.645 4.539 12.296 1.00 63.62 73 ARG A C 1
ATOM 574 O O . ARG A 1 73 ? 19.702 3.918 12.234 1.00 63.62 73 ARG A O 1
ATOM 581 N N . ASP A 1 74 ? 17.527 4.039 12.820 1.00 67.19 74 ASP A N 1
ATOM 582 C CA . ASP A 1 74 ? 17.442 2.780 13.566 1.00 67.19 74 ASP A CA 1
ATOM 583 C C . ASP A 1 74 ? 16.965 1.590 12.717 1.00 67.19 74 ASP A C 1
ATOM 585 O O . ASP A 1 74 ? 16.903 0.461 13.205 1.00 67.19 74 ASP A O 1
ATOM 589 N N . MET A 1 75 ? 16.615 1.816 11.446 1.00 70.75 75 MET A N 1
ATOM 590 C CA . MET A 1 75 ? 16.169 0.750 10.550 1.00 70.75 75 MET A CA 1
ATOM 591 C C . MET A 1 75 ? 17.339 0.103 9.804 1.00 70.75 75 MET A C 1
ATOM 593 O O . MET A 1 75 ? 18.233 0.768 9.278 1.00 70.75 75 MET A O 1
ATOM 597 N N . SER A 1 76 ? 17.317 -1.227 9.698 1.00 69.06 76 SER A N 1
ATOM 598 C CA . SER A 1 76 ? 18.238 -1.954 8.825 1.00 69.06 76 SER A CA 1
ATOM 599 C C . SER A 1 76 ? 17.848 -1.767 7.356 1.00 69.06 76 SER A C 1
ATOM 601 O O . SER A 1 76 ? 16.669 -1.638 7.015 1.00 69.06 76 SER A O 1
ATOM 603 N N . LYS A 1 77 ? 18.840 -1.770 6.457 1.00 69.62 77 LYS A N 1
ATOM 604 C CA . LYS A 1 77 ? 18.589 -1.725 5.008 1.00 69.62 77 LYS A CA 1
ATOM 605 C C . LYS A 1 77 ? 17.680 -2.890 4.603 1.00 69.62 77 LYS A C 1
ATOM 607 O O . LYS A 1 77 ? 17.961 -4.035 4.951 1.00 69.62 77 LYS A O 1
ATOM 612 N N . GLY A 1 78 ? 16.610 -2.588 3.869 1.00 69.31 78 GLY A N 1
ATOM 613 C CA . GLY A 1 78 ? 15.626 -3.580 3.421 1.00 69.31 78 GLY A CA 1
ATOM 614 C C . GLY A 1 78 ? 14.606 -4.022 4.479 1.00 69.31 78 GLY A C 1
ATOM 615 O O . GLY A 1 78 ? 13.884 -4.986 4.241 1.00 69.31 78 GLY A O 1
ATOM 616 N N . SER A 1 79 ? 14.528 -3.353 5.635 1.00 76.69 79 SER A N 1
ATOM 617 C CA . SER A 1 79 ? 13.427 -3.576 6.581 1.00 76.69 79 SER A CA 1
ATOM 618 C C . SER A 1 79 ? 12.116 -2.961 6.072 1.00 76.69 79 SER A C 1
ATOM 620 O O . SER A 1 79 ? 12.111 -1.901 5.445 1.00 76.69 79 SER A O 1
ATOM 622 N N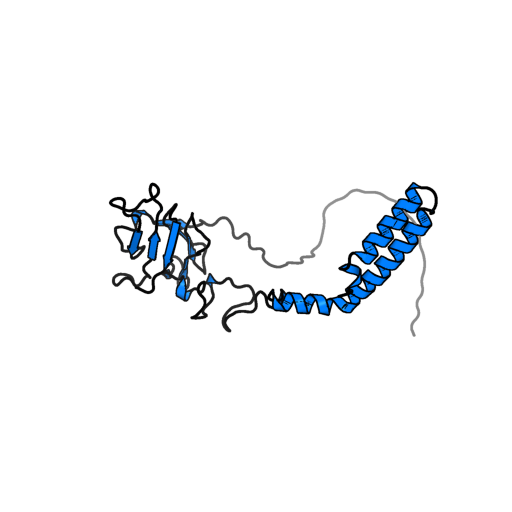 . GLY A 1 80 ? 10.999 -3.654 6.313 1.00 78.94 80 GLY A N 1
ATOM 623 C CA . GLY A 1 80 ? 9.664 -3.178 5.946 1.00 78.94 80 GLY A CA 1
ATOM 624 C C . GLY A 1 80 ? 9.170 -2.048 6.855 1.00 78.94 80 GLY A C 1
ATOM 625 O O . GLY A 1 80 ? 9.675 -1.854 7.963 1.00 78.94 80 GLY A O 1
ATOM 626 N N . CYS A 1 81 ? 8.142 -1.317 6.409 1.00 81.38 81 CYS A N 1
ATOM 627 C CA . CYS A 1 81 ? 7.557 -0.206 7.176 1.00 81.38 81 CYS A CA 1
ATOM 628 C C . CYS A 1 81 ? 7.015 -0.641 8.550 1.00 81.38 81 CYS A C 1
ATOM 630 O O . CYS A 1 81 ? 7.061 0.128 9.502 1.00 81.38 81 CYS A O 1
ATOM 632 N N . ASN A 1 82 ? 6.630 -1.909 8.700 1.00 80.06 82 ASN A N 1
ATOM 633 C CA . ASN A 1 82 ? 6.202 -2.520 9.960 1.00 80.06 82 ASN A CA 1
ATOM 634 C C . ASN A 1 82 ? 7.287 -2.567 11.063 1.00 80.06 82 ASN A C 1
ATOM 636 O O . ASN A 1 82 ? 6.980 -2.885 12.214 1.00 80.06 82 ASN A O 1
ATOM 640 N N . LEU A 1 83 ? 8.552 -2.271 10.736 1.00 82.19 83 LEU A N 1
ATOM 641 C CA . LEU A 1 83 ? 9.636 -2.069 11.708 1.00 82.19 83 LEU A CA 1
ATOM 642 C C . LEU A 1 83 ? 10.035 -0.595 11.872 1.00 82.19 83 LEU A C 1
ATOM 644 O O . LEU A 1 83 ? 10.883 -0.291 12.710 1.00 82.19 83 LEU A O 1
ATOM 648 N N . CYS A 1 84 ? 9.440 0.315 11.102 1.00 83.56 84 CYS A N 1
ATOM 649 C CA . CYS A 1 84 ? 9.794 1.725 11.123 1.00 83.56 84 CYS A CA 1
ATOM 650 C C . CYS A 1 84 ? 9.375 2.385 12.437 1.00 83.56 84 CYS A C 1
ATOM 652 O O . CYS A 1 84 ? 8.205 2.338 12.809 1.00 83.56 84 CYS A O 1
ATOM 654 N N . SER A 1 85 ? 10.348 2.997 13.113 1.00 81.19 85 SER A N 1
ATOM 655 C CA . SER A 1 85 ? 10.202 3.790 14.342 1.00 81.19 85 SER A CA 1
ATOM 656 C C . SER A 1 85 ? 10.105 5.297 14.078 1.00 81.19 85 SER A C 1
ATOM 658 O O . SER A 1 85 ? 10.229 6.099 14.999 1.00 81.19 85 SER A O 1
ATOM 660 N N . HIS A 1 86 ? 9.982 5.717 12.813 1.00 78.62 86 HIS A N 1
ATOM 661 C CA . HIS A 1 86 ? 9.887 7.137 12.496 1.00 78.62 86 HIS A CA 1
ATOM 662 C C . HIS A 1 86 ? 8.498 7.664 12.900 1.00 78.62 86 HIS A C 1
ATOM 664 O O . HIS A 1 86 ? 7.505 7.173 12.356 1.00 78.62 86 HIS A O 1
ATOM 670 N N . PRO A 1 87 ? 8.398 8.685 13.772 1.00 76.38 87 PRO A N 1
ATOM 671 C CA . PRO A 1 87 ? 7.122 9.116 14.356 1.00 76.38 87 PRO A CA 1
ATOM 672 C C . PRO A 1 87 ? 6.119 9.641 13.318 1.00 76.38 87 PRO A C 1
ATOM 674 O O . PRO A 1 87 ? 4.914 9.495 13.480 1.00 76.38 87 PRO A O 1
ATOM 677 N N . THR A 1 88 ? 6.596 10.203 12.205 1.00 80.50 88 THR A N 1
ATOM 678 C CA . THR A 1 88 ? 5.726 10.706 11.124 1.00 80.50 88 THR A CA 1
ATOM 679 C C . THR A 1 88 ? 5.399 9.666 10.046 1.00 80.50 88 THR A C 1
ATOM 681 O O . THR A 1 88 ? 4.722 9.983 9.069 1.00 80.50 88 THR A O 1
ATOM 684 N N . CYS A 1 89 ? 5.896 8.429 10.155 1.00 80.44 89 CYS A N 1
ATOM 685 C CA . CYS A 1 89 ? 5.647 7.413 9.135 1.00 80.44 89 CYS A CA 1
ATOM 686 C C . CYS A 1 89 ? 4.249 6.816 9.314 1.00 80.44 89 CYS A C 1
ATOM 688 O O . CYS A 1 89 ? 4.026 6.041 10.240 1.00 80.44 89 CYS A O 1
ATOM 690 N N . GLN A 1 90 ? 3.324 7.113 8.399 1.00 82.56 90 GLN A N 1
ATOM 691 C CA . GLN A 1 90 ? 1.949 6.590 8.419 1.00 82.56 90 GLN A CA 1
ATOM 692 C C . GLN A 1 90 ? 1.878 5.052 8.498 1.00 82.56 90 GLN A C 1
ATOM 694 O O . GLN A 1 90 ? 0.957 4.505 9.092 1.00 82.56 90 GLN A O 1
ATOM 699 N N . TYR A 1 91 ? 2.858 4.355 7.917 1.00 85.56 91 TYR A N 1
ATOM 700 C CA . TYR A 1 91 ? 2.956 2.889 7.916 1.00 85.56 91 TYR A CA 1
ATOM 701 C C . TYR A 1 91 ? 3.919 2.347 8.981 1.00 85.56 91 TYR A C 1
ATOM 703 O O . TYR A 1 91 ? 4.227 1.155 8.988 1.00 85.56 91 TYR A O 1
ATOM 711 N N . GLY A 1 92 ? 4.447 3.227 9.832 1.00 85.62 92 GLY A N 1
ATOM 712 C CA . GLY A 1 92 ? 5.388 2.884 10.885 1.00 85.62 92 GLY A CA 1
ATOM 713 C C . GLY A 1 92 ? 4.720 2.110 12.007 1.00 85.62 92 GLY A C 1
ATOM 714 O O . GLY A 1 92 ? 3.529 2.269 12.273 1.00 85.62 92 GLY A O 1
ATOM 715 N N . ARG A 1 93 ? 5.510 1.295 12.707 1.00 84.88 93 ARG A N 1
ATOM 716 C CA . ARG A 1 93 ? 5.023 0.415 13.778 1.00 84.88 93 ARG A CA 1
ATOM 717 C C . ARG A 1 93 ? 4.274 1.173 14.882 1.00 84.88 93 ARG A C 1
ATOM 719 O O . ARG A 1 93 ? 3.458 0.564 15.554 1.00 84.88 93 ARG A O 1
ATOM 726 N N . ASP A 1 94 ? 4.576 2.455 15.078 1.00 84.06 94 ASP A N 1
ATOM 727 C CA . ASP A 1 94 ? 4.001 3.269 16.149 1.00 84.06 94 ASP A CA 1
ATOM 728 C C . ASP A 1 94 ? 2.608 3.812 15.760 1.00 84.06 94 ASP A C 1
ATOM 730 O O . ASP A 1 94 ? 1.763 3.979 16.632 1.00 84.06 94 ASP A O 1
ATOM 734 N N . ASN A 1 95 ? 2.330 3.990 14.458 1.00 84.94 95 ASN A N 1
ATOM 735 C CA . ASN A 1 95 ? 1.030 4.455 13.945 1.00 84.94 95 ASN A CA 1
ATOM 736 C C . ASN A 1 95 ? 0.073 3.305 13.601 1.00 84.94 95 ASN A C 1
ATOM 738 O O . ASN A 1 95 ? -1.137 3.427 13.755 1.00 84.94 95 ASN A O 1
ATOM 742 N N . VAL A 1 96 ? 0.604 2.175 13.124 1.00 89.88 96 VAL A N 1
ATOM 743 C CA . VAL A 1 96 ? -0.199 0.985 12.775 1.00 89.88 96 VAL A CA 1
ATOM 744 C C . VAL A 1 96 ? -0.083 -0.152 13.798 1.00 89.88 96 VAL A C 1
ATOM 746 O O . VAL A 1 96 ? -0.659 -1.225 13.607 1.00 89.88 96 VAL A O 1
ATOM 749 N N . GLY A 1 97 ? 0.668 0.043 14.883 1.00 92.25 97 GLY A N 1
ATOM 750 C CA . GLY A 1 97 ? 0.804 -0.924 15.972 1.00 92.25 97 GLY A CA 1
ATOM 751 C C . GLY A 1 97 ? -0.435 -0.957 16.855 1.00 92.25 97 GLY A C 1
ATOM 752 O O . GLY A 1 97 ? -0.922 0.083 17.275 1.00 92.25 97 GLY A O 1
ATOM 753 N N . VAL A 1 98 ? -0.934 -2.156 17.162 1.00 93.38 98 VAL A N 1
ATOM 754 C CA . VAL A 1 98 ? -2.159 -2.331 17.957 1.00 93.38 98 VAL A CA 1
ATOM 755 C C . VAL A 1 98 ? -1.863 -2.787 19.380 1.00 93.38 98 VAL A C 1
ATOM 757 O O . VAL A 1 98 ? -2.406 -2.244 20.338 1.00 93.38 98 VAL A O 1
ATOM 760 N N . SER A 1 99 ? -1.008 -3.794 19.550 1.00 92.44 99 SER A N 1
ATOM 761 C CA . SER A 1 99 ? -0.656 -4.309 20.876 1.00 92.44 99 SER A CA 1
ATOM 762 C C . SER A 1 99 ? 0.643 -5.105 20.851 1.00 92.44 99 SER A C 1
ATOM 764 O O . SER A 1 99 ? 1.154 -5.475 19.790 1.00 92.44 99 SER A O 1
ATOM 766 N N . GLN A 1 100 ? 1.160 -5.442 22.032 1.00 90.88 100 GLN A N 1
ATOM 767 C CA . GLN A 1 100 ? 2.234 -6.422 22.153 1.00 90.88 100 GLN A CA 1
ATOM 768 C C . GLN A 1 100 ? 1.762 -7.799 21.661 1.00 90.88 100 GLN A C 1
ATOM 770 O O . GLN A 1 100 ? 0.602 -8.189 21.827 1.00 90.88 100 GLN A O 1
ATOM 775 N N . CYS A 1 101 ? 2.666 -8.540 21.027 1.00 91.38 101 CYS A N 1
ATOM 776 C CA . CYS A 1 101 ? 2.404 -9.899 20.589 1.00 91.38 101 CYS A CA 1
ATOM 777 C C . CYS A 1 101 ? 2.328 -10.849 21.788 1.00 91.38 101 CYS A C 1
ATOM 779 O O . CYS A 1 101 ? 3.222 -10.885 22.626 1.00 91.38 101 CYS A O 1
ATOM 781 N N . MET A 1 102 ? 1.297 -11.690 21.816 1.00 85.19 102 MET A N 1
ATOM 782 C CA . MET A 1 102 ? 1.092 -12.671 22.886 1.00 85.19 102 MET A CA 1
ATOM 783 C C . MET A 1 102 ? 2.001 -13.912 22.812 1.00 85.19 102 MET A C 1
ATOM 785 O O . MET A 1 102 ? 2.039 -14.684 23.761 1.00 85.19 102 MET A O 1
ATOM 789 N N . GLU A 1 103 ? 2.713 -14.138 21.701 1.00 87.94 103 GLU A N 1
ATOM 790 C CA . GLU A 1 103 ? 3.600 -15.310 21.541 1.00 87.94 103 GLU A CA 1
ATOM 791 C C . GLU A 1 103 ? 5.082 -14.996 21.740 1.00 87.94 103 GLU A C 1
ATOM 793 O O . GLU A 1 103 ? 5.889 -15.903 21.924 1.00 87.94 103 GLU A O 1
ATOM 798 N N . CYS A 1 104 ? 5.477 -13.727 21.638 1.00 90.19 104 CYS A N 1
ATOM 799 C CA . CYS A 1 104 ? 6.878 -13.347 21.745 1.00 90.19 104 CYS A CA 1
ATOM 800 C C . CYS A 1 104 ? 7.034 -12.051 22.530 1.00 90.19 104 CYS A C 1
ATOM 802 O O . CYS A 1 104 ? 6.290 -11.095 22.336 1.00 90.19 104 CYS A O 1
ATOM 804 N N . HIS A 1 105 ? 8.066 -12.007 23.367 1.00 86.75 105 HIS A N 1
ATOM 805 C CA . HIS A 1 105 ? 8.248 -10.950 24.357 1.00 86.75 105 HIS A CA 1
ATOM 806 C C . HIS A 1 105 ? 8.469 -9.550 23.755 1.00 86.75 105 HIS A C 1
ATOM 808 O O . HIS A 1 105 ? 8.136 -8.546 24.371 1.00 8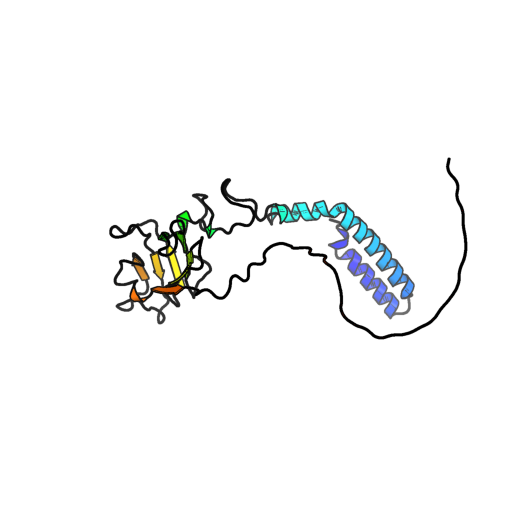6.75 105 HIS A O 1
ATOM 814 N N . PHE A 1 106 ? 9.025 -9.455 22.546 1.00 86.31 106 PHE A N 1
ATOM 815 C CA . PHE A 1 106 ? 9.427 -8.170 21.956 1.00 86.31 106 PHE A CA 1
ATOM 816 C C . PHE A 1 106 ? 8.687 -7.809 20.663 1.00 86.31 106 PHE A C 1
ATOM 818 O O . PHE A 1 106 ? 9.053 -6.839 19.997 1.00 86.31 106 PHE A O 1
ATOM 825 N N . GLY A 1 107 ? 7.714 -8.622 20.252 1.00 90.19 107 GLY A N 1
ATOM 826 C CA . GLY A 1 107 ? 6.956 -8.381 19.029 1.00 90.19 107 GLY A CA 1
ATOM 827 C C . GLY A 1 107 ? 5.797 -7.427 19.255 1.00 90.19 107 GLY A C 1
ATOM 828 O O . GLY A 1 107 ? 5.168 -7.452 20.311 1.00 90.19 107 GLY A O 1
ATOM 829 N N . ILE A 1 108 ? 5.495 -6.626 18.240 1.00 91.94 108 ILE A N 1
ATOM 830 C CA . ILE A 1 108 ? 4.303 -5.777 18.185 1.00 91.94 108 ILE A CA 1
ATOM 831 C C . ILE A 1 108 ? 3.425 -6.309 17.056 1.00 91.94 108 ILE A C 1
ATOM 833 O O . ILE A 1 108 ? 3.927 -6.632 15.976 1.00 91.94 108 ILE A O 1
ATOM 837 N N . LEU A 1 109 ? 2.127 -6.433 17.321 1.00 92.50 109 LEU A N 1
ATOM 838 C CA . LEU A 1 109 ? 1.118 -6.720 16.312 1.00 92.50 109 LEU A CA 1
ATOM 839 C C . LEU A 1 109 ? 0.841 -5.439 15.534 1.00 92.50 109 LEU A C 1
ATOM 841 O O . LEU A 1 109 ? 0.327 -4.471 16.091 1.00 92.50 109 LEU A O 1
ATOM 845 N N . VAL A 1 110 ? 1.207 -5.444 14.259 1.00 92.94 110 VAL A N 1
ATOM 846 C CA . VAL A 1 110 ? 1.098 -4.297 13.362 1.00 92.94 110 VAL A CA 1
ATOM 847 C C . VAL A 1 110 ? 0.041 -4.583 12.303 1.00 92.94 110 VAL A C 1
ATOM 849 O O . VAL A 1 110 ? 0.001 -5.679 11.740 1.00 92.94 110 VAL A O 1
ATOM 852 N N . MET A 1 111 ? -0.815 -3.601 12.038 1.00 90.88 111 MET A N 1
ATOM 853 C CA . MET A 1 111 ? -1.787 -3.648 10.955 1.00 90.88 111 MET A CA 1
ATOM 854 C C . MET A 1 111 ? -1.128 -3.338 9.621 1.00 90.88 111 MET A C 1
ATOM 856 O O . MET A 1 111 ? -0.345 -2.401 9.513 1.00 90.88 111 MET A O 1
ATOM 860 N N . ASP A 1 112 ? -1.484 -4.103 8.595 1.00 84.25 112 ASP A N 1
ATOM 861 C CA . ASP A 1 112 ? -1.138 -3.775 7.217 1.00 84.25 112 ASP A CA 1
ATOM 862 C C . ASP A 1 112 ? -2.336 -3.087 6.536 1.00 84.25 112 ASP A C 1
ATOM 864 O O . ASP A 1 112 ? -3.324 -3.767 6.231 1.00 84.25 112 ASP A O 1
ATOM 868 N N . PRO A 1 113 ? -2.287 -1.765 6.266 1.00 81.38 113 PRO A N 1
ATOM 869 C CA . PRO A 1 113 ? -3.381 -1.045 5.613 1.00 81.38 113 PRO A CA 1
ATOM 870 C C . PRO A 1 113 ? -3.713 -1.555 4.206 1.00 81.38 113 PRO A C 1
ATOM 872 O O . PRO A 1 113 ? -4.820 -1.338 3.716 1.00 81.38 113 PRO A O 1
ATOM 875 N N . SER A 1 114 ? -2.772 -2.247 3.556 1.00 82.56 114 SER A N 1
ATOM 876 C CA . SER A 1 114 ? -2.951 -2.814 2.217 1.00 82.56 114 SER A CA 1
ATOM 877 C C . SER A 1 114 ? -3.618 -4.194 2.220 1.00 82.56 114 SER A C 1
ATOM 879 O O . SER A 1 114 ? -3.979 -4.710 1.164 1.00 82.56 114 SER A O 1
ATOM 881 N N . SER A 1 115 ? -3.840 -4.786 3.400 1.00 83.00 115 SER A N 1
ATOM 882 C CA . SER A 1 115 ? -4.430 -6.125 3.532 1.00 83.00 115 SER A CA 1
ATOM 883 C C . SER A 1 115 ? -5.937 -6.188 3.238 1.00 83.00 115 SER A C 1
ATOM 885 O O . SER A 1 115 ? -6.501 -7.280 3.114 1.00 83.00 115 SER A O 1
ATOM 887 N N . GLY A 1 116 ? -6.609 -5.043 3.084 1.00 82.75 116 GLY A N 1
ATOM 888 C CA . GLY A 1 116 ? -8.022 -4.991 2.711 1.00 82.75 116 GLY A CA 1
ATOM 889 C C . GLY A 1 116 ? -8.305 -5.736 1.394 1.00 82.75 116 GLY A C 1
ATOM 890 O O . GLY A 1 116 ? -7.542 -5.609 0.437 1.00 82.75 116 GLY A O 1
ATOM 891 N N . PRO A 1 117 ? -9.392 -6.531 1.295 1.00 82.12 117 PRO A N 1
ATOM 892 C CA . PRO A 1 117 ? -10.497 -6.708 2.250 1.00 82.12 117 PRO A CA 1
ATOM 893 C C . PRO A 1 117 ? -10.299 -7.846 3.275 1.00 82.12 117 PRO A C 1
ATOM 895 O O . PRO A 1 117 ? -11.213 -8.138 4.048 1.00 82.12 117 PRO A O 1
ATOM 898 N N . LYS A 1 118 ? -9.147 -8.531 3.257 1.00 87.31 118 LYS A N 1
ATOM 899 C CA . LYS A 1 118 ? -8.792 -9.611 4.191 1.00 87.31 118 LYS A CA 1
ATOM 900 C C . LYS A 1 118 ? -7.835 -9.061 5.241 1.00 87.31 118 LYS A C 1
ATOM 902 O O . LYS A 1 118 ? -6.651 -9.388 5.217 1.00 87.31 118 LYS A O 1
ATOM 907 N N . TRP A 1 119 ? -8.356 -8.204 6.112 1.00 91.56 119 TRP A N 1
ATOM 908 C CA . TRP A 1 119 ? -7.559 -7.438 7.063 1.00 91.56 119 TRP A CA 1
ATOM 909 C C . TRP A 1 119 ? -6.781 -8.330 8.023 1.00 91.56 119 TRP A C 1
ATOM 911 O O . TRP A 1 119 ? -7.318 -9.311 8.543 1.00 91.56 119 TRP A O 1
ATOM 921 N N . LYS A 1 120 ? -5.509 -7.988 8.257 1.00 91.50 120 LYS A N 1
ATOM 922 C CA . LYS A 1 120 ? -4.620 -8.765 9.129 1.00 91.50 120 LYS A CA 1
ATOM 923 C C . LYS A 1 120 ? -3.785 -7.880 10.043 1.00 91.50 120 LYS A C 1
ATOM 925 O O . LYS A 1 120 ? -3.307 -6.823 9.635 1.0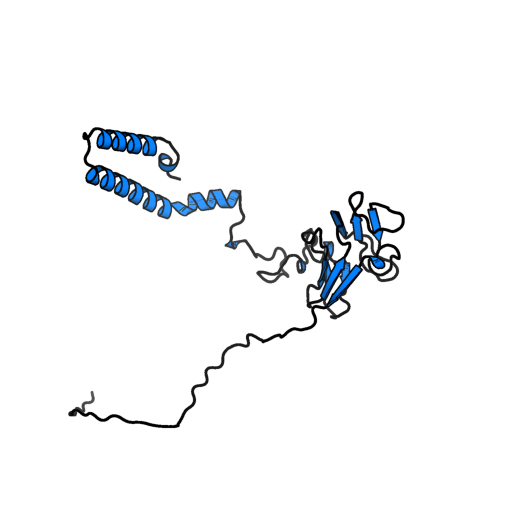0 91.50 120 LYS A O 1
ATOM 930 N N . LEU A 1 121 ? -3.541 -8.382 11.249 1.00 91.75 121 LEU A N 1
ATOM 931 C CA . LEU A 1 121 ? -2.434 -7.969 12.104 1.00 91.75 121 LEU A CA 1
ATOM 932 C C . LEU A 1 121 ? -1.338 -9.018 12.014 1.00 91.75 121 LEU A C 1
ATOM 934 O O . LEU A 1 121 ? -1.596 -10.195 12.254 1.00 91.75 121 LEU A O 1
ATOM 938 N N . ALA A 1 122 ? -0.118 -8.598 11.714 1.00 91.06 122 ALA A N 1
ATOM 939 C CA . ALA A 1 122 ? 1.047 -9.469 11.724 1.00 91.06 122 ALA A CA 1
ATOM 940 C C . AL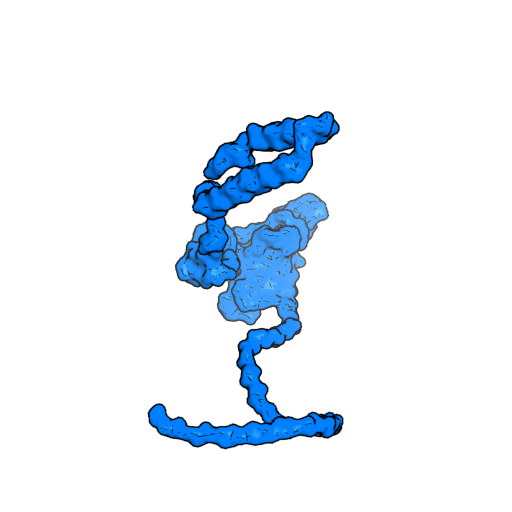A A 1 122 ? 2.018 -9.021 12.815 1.00 91.06 122 ALA A C 1
ATOM 942 O O . ALA A 1 122 ? 2.248 -7.827 13.014 1.00 91.06 122 ALA A O 1
ATOM 943 N N . CYS A 1 123 ? 2.608 -9.977 13.526 1.00 91.50 123 CYS A N 1
ATOM 944 C CA . CYS A 1 123 ? 3.708 -9.661 14.423 1.00 91.50 123 CYS A CA 1
ATOM 945 C C . CYS A 1 123 ? 4.954 -9.296 13.607 1.00 91.50 123 CYS A C 1
ATOM 947 O O . CYS A 1 123 ? 5.339 -10.006 12.684 1.00 91.50 123 CYS A O 1
ATOM 949 N N . ASN A 1 124 ? 5.640 -8.220 13.982 1.00 88.81 124 ASN A N 1
ATOM 950 C CA . ASN A 1 124 ? 6.889 -7.816 13.331 1.00 88.81 124 ASN A CA 1
ATOM 951 C C . ASN A 1 124 ? 8.126 -8.647 13.744 1.00 88.81 124 ASN A C 1
ATOM 953 O O . ASN A 1 124 ? 9.236 -8.334 13.311 1.00 88.81 124 ASN A O 1
ATOM 957 N N . ARG A 1 125 ? 7.963 -9.685 14.582 1.00 87.88 125 ARG A N 1
ATOM 958 C CA . ARG A 1 125 ? 9.062 -10.548 15.064 1.00 87.88 125 ARG A CA 1
ATOM 959 C C . ARG A 1 125 ? 8.835 -12.055 14.953 1.00 87.88 125 ARG A C 1
ATOM 961 O O . ARG A 1 125 ? 9.816 -12.792 14.994 1.00 87.88 125 ARG A O 1
ATOM 968 N N . CYS A 1 126 ? 7.597 -12.525 14.872 1.00 89.12 126 CYS A N 1
ATOM 969 C CA . CYS A 1 126 ? 7.277 -13.951 14.782 1.00 89.12 126 CYS A CA 1
ATOM 970 C C . CYS A 1 126 ? 6.109 -14.186 13.820 1.00 89.12 126 CYS A C 1
ATOM 972 O O . CYS A 1 126 ? 5.468 -13.237 13.376 1.00 89.12 126 CYS A O 1
ATOM 974 N N . ASP A 1 127 ? 5.789 -15.448 13.548 1.00 87.69 127 ASP A N 1
ATOM 975 C CA . ASP A 1 127 ? 4.834 -15.844 12.501 1.00 87.69 127 ASP A CA 1
ATOM 976 C C . ASP A 1 127 ? 3.361 -15.808 12.959 1.00 87.69 127 ASP A C 1
ATOM 978 O O . ASP A 1 127 ? 2.527 -16.631 12.570 1.00 87.69 127 ASP A O 1
ATOM 982 N N . VAL A 1 128 ? 3.024 -14.860 13.836 1.00 89.19 128 VAL A N 1
ATOM 983 C CA . VAL A 1 128 ? 1.654 -14.660 14.326 1.00 89.19 128 VAL A CA 1
ATOM 984 C C . VAL A 1 128 ? 0.902 -13.748 13.380 1.00 89.19 128 VAL A C 1
ATOM 986 O O . VAL A 1 128 ? 1.330 -12.616 13.146 1.00 89.19 128 VAL A O 1
ATOM 989 N N . ILE A 1 129 ? -0.247 -14.224 12.898 1.00 89.88 129 ILE A N 1
ATOM 990 C CA . ILE A 1 129 ? -1.132 -13.472 12.014 1.00 89.88 129 ILE A CA 1
ATOM 991 C C . ILE A 1 129 ? -2.567 -13.560 12.540 1.00 89.88 129 ILE A C 1
ATOM 993 O O . ILE A 1 129 ? -3.164 -14.627 12.625 1.00 89.88 129 ILE A O 1
ATOM 997 N N . ILE A 1 130 ? -3.160 -12.426 12.877 1.00 90.31 130 ILE A N 1
ATOM 998 C CA . ILE A 1 130 ? -4.551 -12.348 13.317 1.00 90.31 130 ILE A CA 1
ATOM 999 C C . ILE A 1 130 ? -5.362 -11.771 12.164 1.00 90.31 130 ILE A C 1
ATOM 1001 O O . ILE A 1 130 ? -5.084 -10.661 11.724 1.00 90.31 130 ILE A O 1
ATOM 1005 N N . ASN A 1 131 ? -6.340 -12.517 11.663 1.00 90.69 131 ASN A N 1
ATOM 1006 C CA . ASN A 1 131 ? -7.296 -12.005 10.691 1.00 90.69 131 ASN A CA 1
ATOM 1007 C C . ASN A 1 131 ? -8.388 -11.229 11.435 1.00 90.69 131 ASN A C 1
ATOM 1009 O O . ASN A 1 131 ? -8.857 -11.646 12.494 1.00 90.69 131 ASN A O 1
ATOM 1013 N N . LEU A 1 132 ? -8.797 -10.099 10.877 1.00 90.00 132 LEU A N 1
ATOM 1014 C CA . LEU A 1 132 ? -9.822 -9.227 11.442 1.00 90.00 132 LEU A CA 1
ATOM 1015 C C . LEU A 1 132 ? -10.852 -8.915 10.363 1.00 90.00 132 LEU A C 1
ATOM 1017 O O . LEU A 1 132 ? -10.516 -8.852 9.182 1.00 90.00 132 LEU A O 1
ATOM 1021 N N . PHE A 1 133 ? -12.078 -8.626 10.791 1.00 90.31 133 PHE A N 1
ATOM 1022 C CA . PHE A 1 133 ? -13.046 -7.840 10.022 1.00 90.31 133 PHE A CA 1
ATOM 1023 C C . PHE A 1 133 ? -13.193 -8.270 8.554 1.00 90.31 133 PHE A C 1
ATOM 1025 O O . PHE A 1 133 ? -13.080 -7.464 7.628 1.00 90.31 133 PHE A O 1
ATOM 1032 N N . ASP A 1 134 ? -13.410 -9.566 8.328 1.00 87.19 134 ASP A N 1
ATOM 1033 C CA . ASP A 1 134 ? -13.536 -10.118 6.979 1.00 87.19 134 ASP A CA 1
ATOM 1034 C C . ASP A 1 134 ? -14.606 -9.365 6.168 1.00 87.19 134 ASP A C 1
ATOM 1036 O O . ASP A 1 134 ? -15.762 -9.268 6.588 1.00 87.19 134 ASP A O 1
ATOM 1040 N N . LYS A 1 135 ? -14.206 -8.872 4.987 1.00 86.81 135 LYS A N 1
ATOM 1041 C CA . LYS A 1 135 ? -15.005 -8.043 4.061 1.00 86.81 135 LYS A CA 1
ATOM 1042 C C . LYS A 1 135 ? -15.282 -6.609 4.526 1.00 86.81 135 LYS A C 1
ATOM 1044 O O . LYS A 1 135 ? -16.082 -5.924 3.879 1.00 86.81 135 LYS A O 1
ATOM 1049 N N . ALA A 1 136 ? -14.616 -6.126 5.572 1.00 90.50 136 ALA A N 1
ATOM 1050 C CA . ALA A 1 136 ? -14.611 -4.702 5.878 1.00 90.50 136 ALA A CA 1
ATOM 1051 C C . ALA A 1 136 ? -13.990 -3.908 4.727 1.00 90.50 136 ALA A C 1
ATOM 1053 O O . ALA A 1 136 ? -13.037 -4.342 4.074 1.00 90.50 136 ALA A O 1
ATOM 1054 N N . SER A 1 137 ? -14.557 -2.735 4.469 1.00 91.00 137 SER A N 1
ATOM 1055 C CA . SER A 1 137 ? -14.091 -1.838 3.412 1.00 91.00 137 SER A CA 1
ATOM 1056 C C . SER A 1 137 ? -12.896 -1.014 3.856 1.00 91.00 137 SER A C 1
ATOM 1058 O O . SER A 1 137 ? -12.011 -0.757 3.045 1.00 91.00 137 SER A O 1
ATOM 1060 N N . LYS A 1 138 ? -12.852 -0.640 5.135 1.00 91.31 138 LYS A N 1
ATOM 1061 C CA . LYS A 1 138 ? -11.774 0.153 5.711 1.00 91.31 138 LYS A CA 1
ATOM 1062 C C . LYS A 1 138 ? -11.565 -0.247 7.165 1.00 91.31 138 LYS A C 1
ATOM 1064 O O . LYS A 1 138 ? -12.535 -0.488 7.881 1.00 91.31 138 LYS A O 1
ATOM 1069 N N . VAL A 1 139 ? -10.308 -0.325 7.581 1.00 92.75 139 VAL A N 1
ATOM 1070 C CA . VAL A 1 139 ? -9.920 -0.538 8.975 1.00 92.75 139 VAL A CA 1
ATOM 1071 C C . VAL A 1 139 ? -8.790 0.432 9.295 1.00 92.75 139 VAL A C 1
ATOM 1073 O O . VAL A 1 139 ? -7.874 0.599 8.489 1.00 92.75 139 VAL A O 1
ATOM 1076 N N . GLN A 1 140 ? -8.878 1.109 10.437 1.00 91.31 140 GLN A N 1
ATOM 1077 C CA . GLN A 1 140 ? -7.900 2.108 10.867 1.00 91.31 140 GLN A CA 1
ATOM 1078 C C . GLN A 1 140 ? -7.571 1.931 12.344 1.00 91.31 140 GLN A C 1
ATOM 1080 O O . GLN A 1 140 ? -8.469 1.754 13.162 1.00 91.31 140 GLN A O 1
ATOM 1085 N N . VAL A 1 141 ? -6.287 2.001 12.682 1.00 92.62 141 VAL A N 1
ATOM 1086 C CA . VAL A 1 141 ? -5.840 2.117 14.074 1.00 92.62 141 VAL A CA 1
ATOM 1087 C C . VAL A 1 141 ? -6.063 3.563 14.515 1.00 92.62 141 VAL A C 1
ATOM 1089 O O . VAL A 1 141 ? -5.733 4.486 13.770 1.00 92.62 141 VAL A O 1
ATOM 1092 N N . LEU A 1 142 ? -6.687 3.748 15.674 1.00 92.00 142 LEU A N 1
ATOM 1093 C CA . LEU A 1 142 ? -6.930 5.053 16.281 1.00 92.00 142 LEU A CA 1
ATOM 1094 C C . LEU A 1 142 ? -5.864 5.345 17.344 1.00 92.00 142 LEU A C 1
ATOM 1096 O O . LEU A 1 142 ? -5.176 4.439 17.812 1.00 92.00 142 LEU A O 1
ATOM 1100 N N . GLU A 1 143 ? -5.754 6.613 17.734 1.00 87.62 143 GLU A N 1
ATOM 1101 C CA . GLU A 1 143 ? -4.837 7.060 18.793 1.00 87.62 143 GLU A CA 1
ATOM 1102 C C . GLU A 1 143 ? -5.333 6.693 20.202 1.00 87.62 143 GLU A C 1
ATOM 1104 O O . GLU A 1 143 ? -4.540 6.632 21.143 1.00 87.62 143 GLU A O 1
ATOM 1109 N N . ASP A 1 144 ? -6.635 6.424 20.348 1.00 90.94 144 ASP A N 1
ATOM 1110 C CA . ASP A 1 144 ? -7.243 6.062 21.625 1.00 90.94 144 ASP A CA 1
ATOM 1111 C C . ASP A 1 144 ? -6.821 4.654 22.061 1.00 90.94 144 ASP A C 1
ATOM 1113 O O . ASP A 1 144 ? -6.916 3.685 21.297 1.00 90.94 144 ASP A O 1
ATOM 1117 N N . THR A 1 145 ? -6.454 4.520 23.336 1.00 93.06 145 THR A N 1
ATOM 1118 C CA . THR A 1 145 ? -6.048 3.251 23.955 1.00 93.06 145 THR A CA 1
ATOM 1119 C C . THR A 1 145 ? -7.147 2.676 24.844 1.00 93.06 145 THR A C 1
ATOM 1121 O O . THR A 1 145 ? -7.975 3.380 25.415 1.00 93.06 145 THR A O 1
ATOM 1124 N N . CYS A 1 146 ? -7.169 1.352 24.972 1.00 92.25 146 CYS A N 1
ATOM 1125 C CA . CYS A 1 146 ? -8.099 0.654 25.847 1.00 92.25 146 CYS A CA 1
ATOM 1126 C C . CYS A 1 146 ? -7.644 0.708 27.310 1.00 92.25 146 CYS A C 1
ATOM 1128 O O . CYS A 1 146 ? -6.580 0.188 27.636 1.00 92.25 146 CYS A O 1
ATOM 1130 N N . GLU A 1 147 ? -8.495 1.200 28.210 1.00 91.38 147 GLU A N 1
ATOM 1131 C CA . GLU A 1 147 ? -8.187 1.305 29.648 1.00 91.38 147 GLU A CA 1
ATOM 1132 C C . GLU A 1 147 ? -7.940 -0.052 30.336 1.00 91.38 147 GLU A C 1
ATOM 1134 O O . GLU A 1 147 ? -7.197 -0.133 31.309 1.00 91.38 147 GLU A O 1
ATOM 1139 N N . MET A 1 148 ? -8.528 -1.139 29.821 1.00 88.88 148 MET A N 1
ATOM 1140 C CA . MET A 1 148 ? -8.453 -2.466 30.451 1.00 88.88 148 MET A CA 1
ATOM 1141 C C . MET A 1 148 ? -7.178 -3.245 30.107 1.00 88.88 148 MET A C 1
ATOM 1143 O O . MET A 1 148 ? -6.694 -4.024 30.925 1.00 88.88 148 MET A O 1
ATOM 1147 N N . CYS A 1 149 ? -6.662 -3.101 28.884 1.00 90.00 149 CYS A N 1
ATOM 1148 C CA . CYS A 1 149 ? -5.534 -3.906 28.390 1.00 90.00 149 CYS A CA 1
ATOM 1149 C C . CYS A 1 149 ? -4.415 -3.095 27.724 1.00 90.00 149 CYS A C 1
ATOM 1151 O O . CYS A 1 149 ? -3.396 -3.671 27.349 1.00 90.00 149 CYS A O 1
ATOM 1153 N N . GLY A 1 150 ? -4.593 -1.783 27.550 1.00 88.12 150 GLY A N 1
ATOM 1154 C CA . GLY A 1 150 ? -3.597 -0.887 26.963 1.00 88.12 150 GLY A CA 1
ATOM 1155 C C . GLY A 1 150 ? -3.381 -1.033 25.453 1.00 88.12 150 GLY A C 1
ATOM 1156 O O . GLY A 1 150 ? -2.455 -0.429 24.923 1.00 88.12 150 GLY A O 1
ATOM 1157 N N . SER A 1 151 ? -4.185 -1.828 24.736 1.00 92.50 151 SER A N 1
ATOM 1158 C CA . SER A 1 151 ? -4.084 -1.917 23.272 1.00 92.50 151 SER A CA 1
ATOM 1159 C C . SER A 1 151 ? -4.717 -0.710 22.586 1.00 92.50 151 SER A C 1
ATOM 1161 O O . SER A 1 151 ? -5.716 -0.182 23.082 1.00 92.50 151 SER A O 1
ATOM 1163 N N . GLN A 1 152 ? -4.238 -0.365 21.393 1.00 93.94 152 GLN A N 1
ATOM 1164 C CA . GLN A 1 152 ? -4.896 0.634 20.558 1.00 93.94 152 GLN A CA 1
ATOM 1165 C C . GLN A 1 152 ? -6.293 0.189 20.142 1.00 93.94 152 GLN A C 1
ATOM 1167 O O . GLN A 1 152 ? -6.572 -0.999 19.922 1.00 93.94 152 GLN A O 1
ATOM 1172 N N . THR A 1 153 ? -7.182 1.165 20.038 1.00 94.19 153 THR A N 1
ATOM 1173 C CA . THR A 1 153 ? -8.514 0.966 19.488 1.00 94.19 153 THR A CA 1
ATOM 1174 C C . THR A 1 153 ? -8.463 0.982 17.966 1.00 94.19 153 THR A C 1
ATOM 1176 O O . THR A 1 153 ? -7.599 1.590 17.334 1.00 94.19 153 THR A O 1
ATOM 1179 N N . VAL A 1 154 ? -9.381 0.242 17.357 1.00 94.00 154 VAL A N 1
ATOM 1180 C CA . VAL A 1 154 ? -9.471 0.100 15.909 1.00 94.00 154 VAL A CA 1
ATOM 1181 C C . VAL A 1 154 ? -10.868 0.506 15.474 1.00 94.00 154 VAL A C 1
ATOM 1183 O O . VAL A 1 154 ? -11.857 0.116 16.096 1.00 94.00 154 VAL A O 1
ATOM 1186 N N . ASN A 1 155 ? -10.944 1.284 14.401 1.00 94.12 155 ASN A N 1
ATOM 1187 C CA . ASN A 1 155 ? -12.174 1.594 13.693 1.00 94.12 155 ASN A CA 1
ATOM 1188 C C . ASN A 1 155 ? -12.335 0.647 12.500 1.00 94.12 155 ASN A C 1
ATOM 1190 O O . ASN A 1 155 ? -11.379 0.407 11.759 1.00 94.12 155 ASN A O 1
ATOM 1194 N N . VAL A 1 156 ? -13.542 0.121 12.316 1.00 93.50 156 VAL A N 1
ATOM 1195 C CA . VAL A 1 156 ? -13.920 -0.703 11.170 1.00 93.50 156 VAL A CA 1
ATOM 1196 C C . VAL A 1 156 ? -15.138 -0.109 10.470 1.00 93.50 156 VAL A C 1
ATOM 1198 O O . VAL A 1 156 ? -16.137 0.211 11.112 1.00 93.50 156 VAL A O 1
ATOM 1201 N N . GLU A 1 157 ? -15.073 -0.040 9.140 1.00 92.62 157 GLU A N 1
ATOM 1202 C CA . GLU A 1 157 ? -16.168 0.384 8.268 1.00 92.62 157 GLU A CA 1
ATOM 1203 C C . GLU A 1 157 ? -16.529 -0.734 7.278 1.00 92.62 157 GLU A C 1
ATOM 1205 O O . GLU A 1 157 ? -15.688 -1.245 6.526 1.00 92.62 157 GLU A O 1
ATOM 1210 N N . TYR A 1 158 ? -17.807 -1.095 7.234 1.00 92.25 158 TYR A N 1
ATOM 1211 C CA . TYR A 1 158 ? -18.392 -2.030 6.282 1.00 92.25 158 TYR A CA 1
ATOM 1212 C C . TYR A 1 158 ? -19.257 -1.299 5.257 1.00 92.25 158 TYR A C 1
ATOM 1214 O O . TYR A 1 158 ? -19.845 -0.256 5.523 1.00 92.25 158 TYR A O 1
ATOM 1222 N N . LYS A 1 159 ? -19.381 -1.902 4.074 1.00 89.62 159 LYS A N 1
ATOM 1223 C CA . LYS A 1 159 ? -20.404 -1.523 3.093 1.00 89.62 159 LYS A CA 1
ATOM 1224 C C . LYS A 1 159 ? -21.737 -2.183 3.435 1.00 89.62 159 LYS A C 1
ATOM 1226 O O . LYS A 1 159 ? -21.767 -3.253 4.053 1.00 89.62 159 LYS A O 1
ATOM 1231 N N . GLU A 1 160 ? -22.820 -1.573 2.966 1.00 85.06 160 GLU A N 1
ATOM 1232 C CA . GLU A 1 160 ? -24.176 -2.114 3.072 1.00 85.06 160 GLU A CA 1
ATOM 1233 C C . GLU A 1 160 ? -24.240 -3.574 2.594 1.00 85.06 160 GLU A C 1
ATOM 1235 O O . GLU A 1 160 ? -23.617 -3.963 1.601 1.00 85.06 160 GLU A O 1
ATOM 1240 N N . GLY A 1 161 ? -24.934 -4.417 3.363 1.00 81.06 161 GLY A N 1
ATOM 1241 C CA . GLY A 1 161 ? -25.095 -5.847 3.079 1.00 81.06 161 GLY A CA 1
ATOM 1242 C C . GLY A 1 161 ? -23.877 -6.737 3.369 1.00 81.06 161 GLY A C 1
ATOM 1243 O O . GLY A 1 161 ? -23.971 -7.953 3.214 1.00 81.06 161 GLY A O 1
ATOM 1244 N N . LYS A 1 162 ? -22.735 -6.176 3.796 1.00 82.62 162 LYS A N 1
ATOM 1245 C CA . LYS A 1 162 ? -21.529 -6.948 4.170 1.00 82.62 162 LYS A CA 1
ATOM 1246 C C . LYS A 1 162 ? -21.148 -6.834 5.644 1.00 82.62 162 LYS A C 1
ATOM 1248 O O . LYS A 1 162 ? -20.191 -7.489 6.054 1.00 82.62 162 LYS A O 1
ATOM 1253 N N . SER A 1 163 ? -21.858 -6.010 6.417 1.00 84.94 163 SER A N 1
ATOM 1254 C CA . SER A 1 163 ? -21.553 -5.818 7.833 1.00 84.94 163 SER A CA 1
ATOM 1255 C C . SER A 1 163 ? -21.736 -7.107 8.626 1.00 84.94 163 SER A C 1
ATOM 1257 O O . SER A 1 163 ? -22.737 -7.808 8.483 1.00 84.94 163 SER A O 1
ATOM 1259 N N . LYS A 1 164 ? -20.747 -7.398 9.472 1.00 82.62 164 LYS A N 1
ATOM 1260 C CA . LYS A 1 164 ? -20.797 -8.470 10.473 1.00 82.62 164 LYS A CA 1
ATOM 1261 C C . LYS A 1 164 ? -20.950 -7.923 11.899 1.00 82.62 164 LYS A C 1
ATOM 1263 O O . LYS A 1 164 ? -20.821 -8.677 12.858 1.00 82.62 164 LYS A O 1
ATOM 1268 N N . LEU A 1 165 ? -21.177 -6.615 12.049 1.00 84.50 165 LEU A N 1
ATOM 1269 C CA . LEU A 1 165 ? -21.361 -5.975 13.350 1.00 84.50 165 LEU A CA 1
ATOM 1270 C C . LEU A 1 165 ? -22.719 -6.346 13.958 1.00 84.50 165 LEU A C 1
ATOM 1272 O O . LEU A 1 165 ? -23.686 -6.635 13.247 1.00 84.50 165 LEU A O 1
ATOM 1276 N N . ARG A 1 166 ? -22.790 -6.324 15.294 1.00 72.75 166 ARG A N 1
ATOM 1277 C CA . ARG A 1 166 ? -24.062 -6.487 16.009 1.00 72.75 166 ARG A CA 1
ATOM 1278 C C . ARG A 1 166 ? -24.989 -5.326 15.634 1.00 72.75 166 ARG A C 1
ATOM 1280 O O . ARG A 1 166 ? -24.525 -4.216 15.401 1.00 72.75 166 ARG A O 1
ATOM 1287 N N . GLU A 1 167 ? -26.283 -5.613 15.521 1.00 69.88 167 GLU A N 1
ATOM 1288 C CA . GLU A 1 167 ? -27.335 -4.628 15.201 1.00 69.88 167 GLU A CA 1
ATOM 1289 C C . GLU A 1 167 ? -27.285 -4.028 13.782 1.00 69.88 167 GLU A C 1
ATOM 1291 O O . GLU A 1 167 ? -28.020 -3.093 13.481 1.00 69.88 167 GLU A O 1
ATOM 1296 N N . GLY A 1 168 ? -26.465 -4.572 12.874 1.00 72.12 168 GLY A N 1
ATOM 1297 C CA . GLY A 1 168 ? -26.437 -4.122 11.476 1.00 72.12 168 GLY A CA 1
ATOM 1298 C C . GLY A 1 168 ? -25.782 -2.753 11.263 1.00 72.12 168 GLY A C 1
ATOM 1299 O O . GLY A 1 168 ? -25.887 -2.192 10.174 1.00 72.12 168 GLY A O 1
ATOM 1300 N N . GLN A 1 169 ? -25.075 -2.229 12.269 1.00 84.19 169 GLN A N 1
ATOM 1301 C CA . GLN A 1 169 ? -24.280 -1.010 12.136 1.00 84.19 169 GLN A CA 1
ATOM 1302 C C . GLN A 1 169 ? -23.219 -1.173 11.038 1.00 84.19 169 GLN A C 1
ATOM 1304 O O . GLN A 1 169 ? -22.681 -2.262 10.825 1.00 84.19 169 GLN A O 1
ATOM 1309 N N . LEU A 1 170 ? -22.914 -0.093 10.319 1.00 89.44 170 LEU A N 1
ATOM 1310 C CA . LEU A 1 170 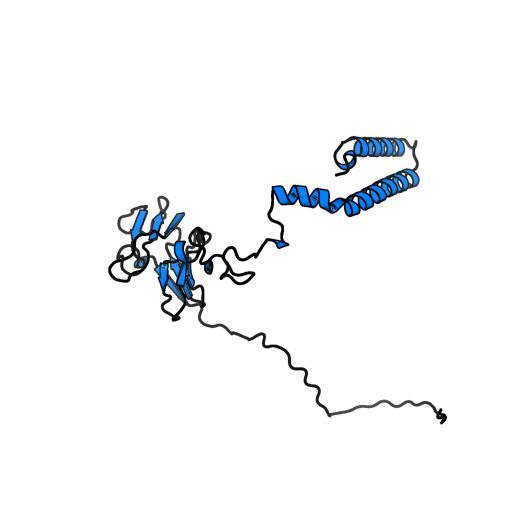? -21.889 -0.095 9.268 1.00 89.44 170 LEU A CA 1
ATOM 1311 C C . LEU A 1 170 ? -20.504 0.256 9.807 1.00 89.44 170 LEU A C 1
ATOM 1313 O O . LEU A 1 170 ? -19.505 -0.129 9.206 1.00 89.44 170 LEU A O 1
ATOM 1317 N N . THR A 1 171 ? -20.437 0.951 10.938 1.00 91.62 171 THR A N 1
ATOM 1318 C CA . THR A 1 171 ? -19.191 1.400 11.551 1.00 91.62 171 THR A CA 1
ATOM 1319 C C . THR A 1 171 ? -19.168 1.040 13.028 1.00 91.62 171 THR A C 1
ATOM 1321 O O . THR A 1 171 ? -20.192 1.084 13.705 1.00 91.62 171 THR A O 1
ATOM 1324 N N . ALA A 1 172 ? -17.996 0.660 13.527 1.00 92.50 172 ALA A N 1
ATOM 1325 C CA . ALA A 1 172 ? -17.766 0.457 14.950 1.00 92.50 172 ALA A CA 1
ATOM 1326 C C . ALA A 1 172 ? -16.310 0.768 15.293 1.00 92.50 172 ALA A C 1
ATOM 1328 O O . ALA A 1 172 ? -15.406 0.518 14.494 1.00 92.50 172 ALA A O 1
ATOM 1329 N N . SER A 1 173 ? -16.082 1.274 16.499 1.00 93.50 173 SER A N 1
ATOM 1330 C CA . SER A 1 173 ? -14.751 1.472 17.063 1.00 93.50 173 SER A CA 1
ATOM 1331 C C . SER A 1 173 ? -14.614 0.726 18.385 1.00 93.50 173 SER A C 1
ATOM 1333 O O . SER A 1 173 ? -15.581 0.530 19.125 1.00 93.50 173 SER A O 1
ATOM 1335 N N . GLY A 1 174 ? -13.403 0.263 18.682 1.00 92.88 174 GLY A N 1
ATOM 1336 C CA . GLY A 1 174 ? -13.109 -0.337 19.976 1.00 92.88 174 GLY A CA 1
ATOM 1337 C C . GLY A 1 174 ? -11.844 -1.180 20.001 1.00 92.88 174 GLY A C 1
ATOM 1338 O O . GLY A 1 174 ? -11.126 -1.329 19.016 1.00 92.88 174 GLY A O 1
ATOM 1339 N N . CYS A 1 175 ? -11.578 -1.755 21.168 1.00 92.62 175 CYS A N 1
ATOM 1340 C CA . CYS A 1 175 ? -10.463 -2.667 21.379 1.00 92.62 175 CYS A CA 1
ATOM 1341 C C . CYS A 1 175 ? -10.756 -4.058 20.802 1.00 92.62 175 CYS A C 1
ATOM 1343 O O . CYS A 1 175 ? -11.789 -4.650 21.111 1.00 92.62 175 CYS A O 1
ATOM 1345 N N . ILE A 1 176 ? -9.813 -4.628 20.051 1.00 91.06 176 ILE A N 1
ATOM 1346 C CA . ILE A 1 176 ? -9.948 -5.976 19.473 1.00 91.06 176 ILE A CA 1
ATOM 1347 C C . ILE A 1 176 ? -9.954 -7.111 20.518 1.00 91.06 176 ILE A C 1
ATOM 1349 O O . ILE A 1 176 ? -10.372 -8.220 20.198 1.00 91.06 176 ILE A O 1
ATOM 1353 N N . PHE A 1 177 ? -9.513 -6.848 21.754 1.00 90.00 177 PHE A N 1
ATOM 1354 C CA . PHE A 1 177 ? -9.440 -7.838 22.840 1.00 90.00 177 PHE A CA 1
ATOM 1355 C C . PHE A 1 177 ? -10.527 -7.678 23.904 1.00 90.00 177 PHE A C 1
ATOM 1357 O O . PHE A 1 177 ? -10.896 -8.659 24.542 1.00 90.00 177 PHE A O 1
ATOM 1364 N N . CYS A 1 178 ? -11.028 -6.457 24.113 1.00 90.56 178 CYS A N 1
ATOM 1365 C CA . CYS A 1 178 ? -11.971 -6.145 25.192 1.00 90.56 178 CYS A CA 1
ATOM 1366 C C . CYS A 1 178 ? -13.364 -5.752 24.687 1.00 90.56 178 CYS A C 1
ATOM 1368 O O . CYS A 1 178 ? -14.329 -5.860 25.440 1.00 90.56 178 CYS A O 1
ATOM 1370 N N . SER A 1 179 ? -13.501 -5.303 23.434 1.00 88.56 179 SER A N 1
ATOM 1371 C CA . SER A 1 179 ? -14.808 -4.904 22.905 1.00 88.56 179 SER A CA 1
ATOM 1372 C C . SER A 1 179 ? -15.660 -6.126 22.585 1.00 88.56 179 SER A C 1
ATOM 1374 O O . SER A 1 179 ? -15.343 -6.911 21.691 1.00 88.56 179 SER A O 1
ATOM 1376 N N . THR A 1 180 ? -16.806 -6.243 23.249 1.00 87.56 180 THR A N 1
ATOM 1377 C CA . THR A 1 180 ? -17.798 -7.297 22.987 1.00 87.56 180 THR A CA 1
ATOM 1378 C C . THR A 1 180 ? -18.366 -7.246 21.564 1.00 87.56 180 THR A C 1
ATOM 1380 O O . THR A 1 180 ? -18.884 -8.254 21.077 1.00 87.56 180 THR A O 1
ATOM 1383 N N . LEU A 1 181 ? -18.242 -6.098 20.886 1.00 87.12 181 LEU A N 1
ATOM 1384 C CA . LEU A 1 181 ? -18.644 -5.906 19.493 1.00 87.12 181 LEU A CA 1
ATOM 1385 C C . LEU A 1 181 ? -17.616 -6.472 18.508 1.00 87.12 181 LEU A C 1
ATOM 1387 O O . LEU A 1 181 ? -18.003 -7.047 17.494 1.00 87.12 181 LEU A O 1
ATOM 1391 N N . LEU A 1 182 ? -16.319 -6.317 18.800 1.00 89.69 182 LEU A N 1
ATOM 1392 C CA . LEU A 1 182 ? -15.246 -6.633 17.851 1.00 89.69 182 LEU A CA 1
ATOM 1393 C C . LEU A 1 182 ? -14.638 -8.021 18.061 1.00 89.69 182 LEU A C 1
ATOM 1395 O O . LEU A 1 182 ? -14.281 -8.653 17.072 1.00 89.69 182 LEU A O 1
ATOM 1399 N N . ILE A 1 183 ? -14.572 -8.527 19.301 1.00 88.56 183 ILE A N 1
ATOM 1400 C CA . ILE A 1 183 ? -14.010 -9.855 19.623 1.00 88.56 183 ILE A CA 1
ATOM 1401 C C . ILE A 1 183 ? -14.553 -10.977 18.712 1.00 88.56 183 ILE A C 1
ATOM 1403 O O . ILE A 1 183 ? -13.747 -11.765 18.220 1.00 88.56 183 ILE A O 1
ATOM 1407 N N . PRO A 1 184 ? -15.869 -11.065 18.412 1.00 88.00 184 PRO A N 1
ATOM 1408 C CA . PRO A 1 184 ? -16.397 -12.135 17.558 1.00 88.00 184 PRO A CA 1
ATOM 1409 C C . PRO A 1 184 ? -15.912 -12.087 16.100 1.00 88.00 184 PRO A C 1
ATOM 1411 O O . PRO A 1 184 ? -16.119 -13.042 15.357 1.00 88.00 184 PRO A O 1
ATOM 1414 N N . LEU A 1 185 ? -15.315 -10.971 15.672 1.00 88.06 185 LEU A N 1
ATOM 1415 C CA . LEU A 1 185 ? -14.857 -10.722 14.303 1.00 88.06 185 LEU A CA 1
ATOM 1416 C C . LEU A 1 185 ? -13.337 -10.862 14.147 1.00 88.06 185 LEU A C 1
ATOM 1418 O O . LEU A 1 185 ? -12.801 -10.549 13.081 1.00 88.06 185 LEU A O 1
ATOM 1422 N N . VAL A 1 186 ? -12.652 -11.299 15.205 1.00 88.81 186 VAL A N 1
ATOM 1423 C CA . VAL A 1 186 ? -11.201 -11.478 15.254 1.00 88.81 186 VAL A CA 1
ATOM 1424 C C . VAL A 1 186 ? -10.891 -12.972 15.266 1.00 88.81 186 VAL A C 1
ATOM 1426 O O . VAL A 1 186 ? -11.246 -13.689 16.199 1.00 88.81 186 VAL A O 1
ATOM 1429 N N . GLU A 1 187 ? -10.198 -13.447 14.234 1.00 82.81 187 GLU A N 1
ATOM 1430 C CA . GLU A 1 187 ? -9.801 -14.845 14.082 1.00 82.81 187 GLU A CA 1
ATOM 1431 C C . GLU A 1 187 ? -8.275 -14.963 14.131 1.00 82.81 187 GLU A C 1
ATOM 1433 O O . GLU A 1 187 ? -7.543 -14.480 13.263 1.00 82.81 187 GLU A O 1
ATOM 1438 N N . LYS A 1 188 ? -7.761 -15.615 15.173 1.00 72.31 188 LYS A N 1
ATOM 1439 C CA . LYS A 1 188 ? -6.321 -15.805 15.349 1.00 72.31 188 LYS A CA 1
ATOM 1440 C C . LYS A 1 188 ? -5.839 -17.014 14.547 1.00 72.31 188 LYS A C 1
ATOM 1442 O O . LYS A 1 188 ? -6.173 -18.145 14.890 1.00 72.31 188 LYS A O 1
ATOM 1447 N N . HIS A 1 189 ? -4.943 -16.793 13.586 1.00 67.56 189 HIS A N 1
ATOM 1448 C CA . HIS A 1 189 ? -4.187 -17.869 12.951 1.00 67.56 189 HIS A CA 1
ATOM 1449 C C . HIS A 1 189 ? -2.745 -17.875 13.466 1.00 67.56 189 HIS A C 1
ATOM 1451 O O . HIS A 1 189 ? -1.995 -16.905 13.375 1.00 67.56 189 HIS A O 1
ATOM 1457 N N . ARG A 1 190 ? -2.307 -19.007 14.007 1.00 63.50 190 ARG A N 1
ATOM 1458 C CA . ARG A 1 190 ? -0.872 -19.274 14.099 1.00 63.50 190 ARG A CA 1
ATOM 1459 C C . ARG A 1 190 ? -0.496 -19.993 12.811 1.00 63.50 190 ARG A C 1
ATOM 1461 O O . ARG A 1 190 ? -1.113 -21.011 12.497 1.00 63.50 190 ARG A O 1
ATOM 1468 N N . ALA A 1 191 ? 0.494 -19.494 12.076 1.00 51.41 191 ALA A N 1
ATOM 1469 C CA . ALA A 1 191 ? 1.206 -20.367 11.158 1.00 51.41 191 ALA A CA 1
ATOM 1470 C C . ALA A 1 191 ? 1.947 -21.382 12.042 1.00 51.41 191 ALA A C 1
ATOM 1472 O O . ALA A 1 191 ? 3.011 -21.096 12.585 1.00 51.41 191 ALA A O 1
ATOM 1473 N N . SER A 1 192 ? 1.316 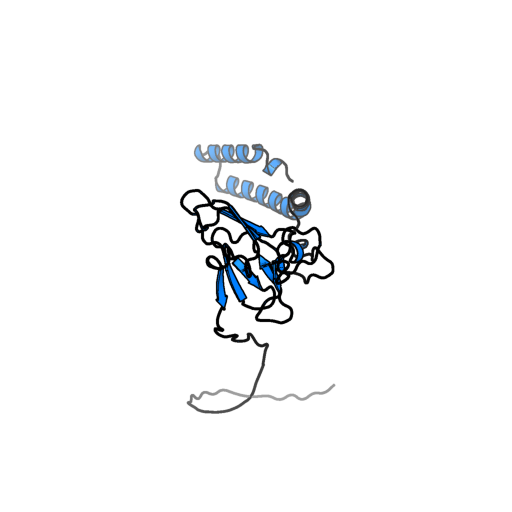-22.529 12.306 1.00 46.66 192 SER A N 1
ATOM 1474 C CA . SER A 1 192 ? 2.005 -23.667 12.906 1.00 46.66 192 SER A CA 1
ATOM 1475 C C . SER A 1 192 ? 3.227 -23.963 12.049 1.00 46.66 192 SER A C 1
ATOM 1477 O O . SER A 1 192 ? 3.121 -23.977 10.823 1.00 46.66 192 SER A O 1
ATOM 1479 N N . GLN A 1 193 ? 4.375 -24.147 12.701 1.00 42.41 193 GLN A N 1
ATOM 1480 C CA . GLN A 1 193 ? 5.629 -24.518 12.061 1.00 42.41 193 GLN A CA 1
ATOM 1481 C C . GLN A 1 193 ? 5.396 -25.559 10.966 1.00 42.41 193 GLN A C 1
ATOM 1483 O O . GLN A 1 193 ? 5.015 -26.687 11.266 1.00 42.41 193 GLN A O 1
ATOM 1488 N N . ASP A 1 194 ? 5.729 -25.202 9.731 1.00 34.78 194 ASP A N 1
ATOM 1489 C CA . ASP A 1 194 ? 6.234 -26.186 8.794 1.00 34.78 194 ASP A CA 1
ATOM 1490 C C . ASP A 1 194 ? 7.655 -25.773 8.418 1.00 34.78 194 ASP A C 1
ATOM 1492 O O . ASP A 1 194 ? 7.903 -24.851 7.644 1.00 34.78 194 ASP A O 1
ATOM 1496 N N . GLY A 1 195 ? 8.602 -26.406 9.108 1.00 37.84 195 GLY A N 1
ATOM 1497 C CA . GLY A 1 195 ? 9.987 -26.537 8.689 1.00 37.84 195 GLY A CA 1
ATOM 1498 C C . GLY A 1 195 ? 10.733 -25.253 8.336 1.00 37.84 195 GLY A C 1
ATOM 1499 O O . GLY A 1 195 ? 11.010 -24.984 7.167 1.00 37.84 195 GLY A O 1
ATOM 1500 N N . SER A 1 196 ? 11.312 -24.623 9.358 1.00 38.91 196 SER A N 1
ATOM 1501 C CA . SER A 1 196 ? 12.683 -24.124 9.239 1.00 38.91 196 SER A CA 1
ATOM 1502 C C . SER A 1 196 ? 13.600 -25.284 8.812 1.00 38.91 196 SER A C 1
ATOM 1504 O O . SER A 1 196 ? 14.259 -25.933 9.623 1.00 38.91 196 SER A O 1
ATOM 1506 N N . ARG A 1 197 ? 13.659 -25.578 7.509 1.00 41.53 197 ARG A N 1
ATOM 1507 C CA . ARG A 1 197 ? 14.871 -26.132 6.912 1.00 41.53 197 ARG A CA 1
ATOM 1508 C C . ARG A 1 197 ? 15.805 -24.956 6.748 1.00 41.53 197 ARG A C 1
ATOM 1510 O O . ARG A 1 197 ? 15.817 -24.283 5.720 1.00 41.53 197 ARG A O 1
ATOM 1517 N N . GLY A 1 198 ? 16.554 -24.702 7.817 1.00 41.53 198 GLY A N 1
ATOM 1518 C CA . GLY A 1 198 ? 17.635 -23.741 7.818 1.00 41.53 198 GLY A CA 1
ATOM 1519 C C . GLY A 1 198 ? 18.465 -23.892 6.548 1.00 41.53 198 GLY A C 1
ATOM 1520 O O . GLY A 1 198 ? 19.106 -24.919 6.323 1.00 41.53 198 GLY A O 1
ATOM 1521 N N . ARG A 1 199 ? 18.498 -22.838 5.729 1.00 44.56 199 ARG A N 1
ATOM 1522 C CA . ARG A 1 199 ? 19.592 -22.613 4.781 1.00 44.56 199 ARG A CA 1
ATOM 1523 C C . ARG A 1 199 ? 20.819 -22.205 5.592 1.00 44.56 199 ARG A C 1
ATOM 1525 O O . ARG A 1 199 ? 21.243 -21.054 5.621 1.00 44.56 199 ARG A O 1
ATOM 1532 N N . GLY A 1 200 ? 21.338 -23.187 6.324 1.00 41.03 200 GLY A N 1
ATOM 1533 C CA . GLY A 1 200 ? 22.606 -23.135 7.016 1.00 41.03 200 GLY A CA 1
ATOM 1534 C C . GLY A 1 200 ? 23.740 -23.160 6.000 1.00 41.03 200 GLY A C 1
ATOM 1535 O O . GLY A 1 200 ? 23.838 -24.052 5.160 1.00 41.03 200 GLY A O 1
ATOM 1536 N N . ARG A 1 201 ? 24.576 -22.134 6.109 1.00 43.50 201 ARG A N 1
ATOM 1537 C CA . ARG A 1 201 ? 25.894 -21.951 5.505 1.00 43.50 201 ARG A CA 1
ATOM 1538 C C . ARG A 1 201 ? 26.714 -23.245 5.367 1.00 43.50 201 ARG A C 1
ATOM 1540 O O . ARG A 1 201 ? 26.820 -24.029 6.303 1.00 43.50 201 ARG A O 1
ATOM 1547 N N . GLY A 1 202 ? 27.356 -23.348 4.203 1.00 40.66 202 GLY A N 1
ATOM 1548 C CA . GLY A 1 202 ? 28.589 -24.063 3.857 1.00 40.66 202 GLY A CA 1
ATOM 1549 C C . GLY A 1 202 ? 29.175 -25.106 4.811 1.00 40.66 202 GLY A C 1
ATOM 1550 O O . GLY A 1 202 ? 29.582 -24.797 5.925 1.00 40.66 202 GLY A O 1
ATOM 1551 N N . ARG A 1 203 ? 29.431 -26.301 4.267 1.00 40.62 203 ARG A N 1
ATOM 1552 C CA . ARG A 1 203 ? 30.559 -27.149 4.668 1.00 40.62 203 ARG A CA 1
ATOM 1553 C C . ARG A 1 203 ? 31.132 -27.846 3.441 1.00 40.62 203 ARG A C 1
ATOM 1555 O O . ARG A 1 203 ? 30.619 -28.868 2.996 1.00 40.62 203 ARG A O 1
ATOM 1562 N N . GLY A 1 204 ? 32.244 -27.309 2.942 1.00 45.34 204 GLY A N 1
ATOM 1563 C CA . GLY A 1 204 ? 33.218 -28.132 2.247 1.00 45.34 204 GLY A CA 1
ATOM 1564 C C . GLY A 1 204 ? 33.632 -29.273 3.175 1.00 45.34 204 GLY A C 1
ATOM 1565 O O . GLY A 1 204 ? 34.054 -29.050 4.310 1.00 45.34 204 GLY A O 1
ATOM 1566 N N . ARG A 1 205 ? 33.475 -30.503 2.699 1.00 42.25 205 ARG A N 1
ATOM 1567 C CA . ARG A 1 205 ? 34.152 -31.680 3.235 1.00 42.25 205 ARG A CA 1
ATOM 1568 C C . ARG A 1 205 ? 34.605 -32.511 2.051 1.00 42.25 205 ARG A C 1
ATOM 1570 O O . ARG A 1 205 ? 33.898 -33.391 1.578 1.00 42.25 205 ARG A O 1
ATOM 1577 N N . GLY A 1 206 ? 35.828 -32.232 1.611 1.00 40.53 206 GLY A N 1
ATOM 1578 C CA . GLY A 1 206 ? 36.670 -33.313 1.140 1.00 40.53 206 GLY A CA 1
ATOM 1579 C C . GLY A 1 206 ? 36.833 -34.322 2.275 1.00 40.53 206 GLY A C 1
ATOM 1580 O O . GLY A 1 206 ? 37.056 -33.933 3.423 1.00 40.53 206 GLY A O 1
ATOM 1581 N N . ARG A 1 207 ? 36.675 -35.602 1.946 1.00 40.25 207 ARG A N 1
ATOM 1582 C CA . ARG A 1 207 ? 37.374 -36.742 2.549 1.00 40.25 207 ARG A CA 1
ATOM 1583 C C . ARG A 1 207 ? 37.011 -37.998 1.760 1.00 40.25 207 ARG A C 1
ATOM 1585 O O . ARG A 1 207 ? 35.905 -38.502 1.867 1.00 40.25 207 ARG A O 1
ATOM 1592 N N . GLY A 1 208 ? 37.976 -38.434 0.957 1.00 33.72 208 GLY A N 1
ATOM 1593 C CA . GLY A 1 208 ? 38.553 -39.771 1.048 1.00 33.72 208 GLY A CA 1
ATOM 1594 C C . GLY A 1 208 ? 37.646 -40.998 0.922 1.00 33.72 208 GLY A C 1
ATOM 1595 O O . GLY A 1 208 ? 36.869 -41.304 1.814 1.00 33.72 208 GLY A O 1
ATOM 1596 N N . ALA A 1 209 ? 38.014 -41.793 -0.083 1.00 36.72 209 ALA A N 1
ATOM 1597 C CA . ALA A 1 209 ? 38.237 -43.235 0.002 1.00 36.72 209 ALA A CA 1
ATOM 1598 C C . ALA A 1 209 ? 37.055 -44.202 -0.212 1.00 36.72 209 ALA A C 1
ATOM 1600 O O . ALA A 1 209 ? 36.177 -44.379 0.622 1.00 36.72 209 ALA A O 1
ATOM 1601 N N . SER A 1 210 ? 37.233 -44.959 -1.302 1.00 38.06 210 SER A N 1
ATOM 1602 C CA . SER A 1 210 ? 36.962 -46.392 -1.467 1.00 38.06 210 SER A CA 1
ATOM 1603 C C . SER A 1 210 ? 35.517 -46.889 -1.454 1.00 38.06 210 SER A C 1
ATOM 1605 O O . SER A 1 210 ? 34.939 -47.118 -0.397 1.00 38.06 210 SER A O 1
ATOM 1607 N N . ARG A 1 211 ? 35.052 -47.331 -2.635 1.00 39.41 211 ARG A N 1
ATOM 1608 C CA . ARG A 1 211 ? 34.900 -48.773 -2.945 1.00 39.41 211 ARG A CA 1
ATOM 1609 C C . ARG A 1 211 ? 34.470 -49.026 -4.399 1.00 39.41 211 ARG A C 1
ATOM 1611 O O . ARG A 1 211 ? 33.417 -48.555 -4.797 1.00 39.41 211 ARG A O 1
ATOM 1618 N N . GLY A 1 212 ? 35.262 -49.860 -5.094 1.00 36.00 212 GLY A N 1
ATOM 1619 C CA . GLY A 1 212 ? 34.882 -50.764 -6.202 1.00 36.00 212 GLY A CA 1
ATOM 1620 C C . GLY A 1 212 ? 34.482 -50.099 -7.526 1.00 36.00 212 GLY A C 1
ATOM 1621 O O . GLY A 1 212 ? 33.593 -49.273 -7.556 1.00 36.00 212 GLY A O 1
ATOM 1622 N N . GLY A 1 213 ? 35.044 -50.408 -8.692 1.00 35.59 213 GLY A N 1
ATOM 1623 C CA . GLY A 1 213 ? 35.736 -51.607 -9.160 1.00 35.59 213 GLY A CA 1
ATOM 1624 C C . GLY A 1 213 ? 35.200 -51.932 -10.566 1.00 35.59 213 GLY A C 1
ATOM 1625 O O . GLY A 1 213 ? 34.001 -51.790 -10.788 1.00 35.59 213 GLY A O 1
ATOM 1626 N N . ARG A 1 214 ? 36.085 -52.411 -11.460 1.00 39.28 214 ARG A N 1
ATOM 1627 C CA . ARG A 1 214 ? 35.962 -52.616 -12.933 1.00 39.28 214 ARG A CA 1
ATOM 1628 C C . ARG A 1 214 ? 36.450 -51.390 -13.714 1.00 39.28 214 ARG A C 1
ATOM 1630 O O . ARG A 1 214 ? 35.854 -50.334 -13.626 1.00 39.28 214 ARG A O 1
ATOM 1637 N N . GLY A 1 215 ? 37.553 -51.411 -14.456 1.00 32.66 215 GLY A N 1
ATOM 1638 C CA . GLY A 1 215 ? 38.252 -52.502 -15.137 1.00 32.66 215 GLY A CA 1
ATOM 1639 C C . GLY A 1 215 ? 38.421 -52.065 -16.595 1.00 32.66 215 GLY A C 1
ATOM 1640 O O . GLY A 1 215 ? 37.421 -51.800 -17.249 1.00 32.66 215 GLY A O 1
ATOM 1641 N N . GLY A 1 216 ? 39.654 -51.944 -17.096 1.00 38.03 216 GLY A N 1
ATOM 1642 C CA . GLY A 1 216 ? 39.885 -51.588 -18.502 1.00 38.03 216 GLY A CA 1
ATOM 1643 C C . GLY A 1 216 ? 41.292 -51.077 -18.798 1.00 38.03 216 GLY A C 1
ATOM 1644 O O . GLY A 1 216 ? 41.567 -49.891 -18.677 1.00 38.03 216 GLY A O 1
ATOM 1645 N N . SER A 1 217 ? 42.169 -52.002 -19.183 1.00 36.91 217 SER A N 1
ATOM 1646 C CA . SER A 1 217 ? 43.539 -51.800 -19.663 1.00 36.91 217 SER A CA 1
ATOM 1647 C C . SER A 1 217 ? 43.685 -50.859 -20.862 1.00 36.91 217 SER A C 1
ATOM 1649 O O . SER A 1 217 ? 42.813 -50.828 -21.727 1.00 36.91 217 SER A O 1
ATOM 1651 N N . ARG A 1 218 ? 44.895 -50.276 -20.955 1.00 42.78 218 ARG A N 1
ATOM 1652 C CA . ARG A 1 218 ? 45.711 -49.844 -22.125 1.00 42.78 218 ARG A CA 1
ATOM 1653 C C . ARG A 1 218 ? 46.277 -48.454 -21.793 1.00 42.78 218 ARG A C 1
ATOM 1655 O O . ARG A 1 218 ? 45.522 -47.511 -21.664 1.00 42.78 218 ARG A O 1
ATOM 1662 N N . GLY A 1 219 ? 47.562 -48.240 -21.529 1.00 33.94 219 GLY A N 1
ATOM 1663 C CA . GLY A 1 219 ? 48.759 -48.834 -22.113 1.00 33.94 219 GLY A CA 1
ATOM 1664 C C . GLY A 1 219 ? 49.458 -47.746 -22.933 1.00 33.94 219 GLY A C 1
ATOM 1665 O O . GLY A 1 219 ? 48.910 -47.328 -23.944 1.00 33.94 219 GLY A O 1
ATOM 1666 N N . GLY A 1 220 ? 50.651 -47.299 -22.518 1.00 36.88 220 GLY A N 1
ATOM 1667 C CA . GLY A 1 220 ? 51.513 -46.477 -23.377 1.00 36.88 220 GLY A CA 1
ATOM 1668 C C . GLY A 1 220 ? 52.465 -45.508 -22.667 1.00 36.88 220 GLY A C 1
ATOM 1669 O O . GLY A 1 220 ? 52.048 -44.414 -22.332 1.00 36.88 220 GLY A O 1
ATOM 1670 N N . ARG A 1 221 ? 53.735 -45.937 -22.515 1.00 41.16 221 ARG A N 1
ATOM 1671 C CA . ARG A 1 221 ? 55.010 -45.226 -22.826 1.00 41.16 221 ARG A CA 1
ATOM 1672 C C . ARG A 1 221 ? 55.132 -43.752 -22.361 1.00 41.16 221 ARG A C 1
ATOM 1674 O O . ARG A 1 221 ? 54.355 -42.922 -22.783 1.00 41.16 221 ARG A O 1
ATOM 1681 N N . GLY A 1 222 ? 56.121 -43.284 -21.598 1.00 34.69 222 GLY A N 1
ATOM 1682 C CA . GLY A 1 222 ? 57.492 -43.725 -21.332 1.00 34.69 222 GLY A CA 1
ATOM 1683 C C . GLY A 1 222 ? 58.452 -42.519 -21.452 1.00 34.69 222 GLY A C 1
ATOM 1684 O O . GLY A 1 222 ? 58.333 -41.792 -22.427 1.00 34.69 222 GLY A O 1
ATOM 1685 N N . ARG A 1 223 ? 59.428 -42.397 -20.522 1.00 39.22 223 ARG A N 1
ATOM 1686 C CA . ARG A 1 223 ? 60.677 -41.569 -20.572 1.00 39.22 223 ARG A CA 1
ATOM 1687 C C . ARG A 1 223 ? 60.474 -40.028 -20.530 1.00 39.22 223 ARG A C 1
ATOM 1689 O O . ARG A 1 223 ? 59.490 -39.540 -21.044 1.00 39.22 223 ARG A O 1
ATOM 1696 N N . SER A 1 224 ? 61.308 -39.170 -19.930 1.00 41.16 224 SER A N 1
ATOM 1697 C CA . SER A 1 224 ? 62.697 -39.227 -19.439 1.00 41.16 224 SER A CA 1
ATOM 1698 C C . SER A 1 224 ? 63.031 -38.013 -18.539 1.00 41.16 224 SER A C 1
ATOM 1700 O O . SER A 1 224 ? 62.504 -36.926 -18.733 1.00 41.16 224 SER A O 1
ATOM 1702 N N . SER A 1 225 ? 63.956 -38.252 -17.603 1.00 41.25 225 SER A N 1
ATOM 1703 C CA . SER A 1 225 ? 64.983 -37.400 -16.956 1.00 41.25 225 SER A CA 1
ATOM 1704 C C . SER A 1 225 ? 65.147 -35.889 -17.235 1.00 41.25 225 SER A C 1
ATOM 1706 O O . SER A 1 225 ? 65.212 -35.466 -18.384 1.00 41.25 225 SER A O 1
ATOM 1708 N N . GLY A 1 226 ? 65.538 -35.170 -16.166 1.00 39.81 226 GLY A N 1
ATOM 1709 C CA . GLY A 1 226 ? 66.465 -34.015 -16.183 1.00 39.81 226 GLY A CA 1
ATOM 1710 C C . GLY A 1 226 ? 66.184 -33.019 -15.044 1.00 39.81 226 GLY A C 1
ATOM 1711 O O . GLY A 1 226 ? 65.286 -32.204 -15.166 1.00 39.81 226 GLY A O 1
ATOM 1712 N N . ARG A 1 227 ? 66.703 -33.177 -13.815 1.00 44.81 227 ARG A N 1
ATOM 1713 C CA . ARG A 1 227 ? 67.991 -32.656 -13.284 1.00 44.81 227 ARG A CA 1
ATOM 1714 C C . ARG A 1 227 ? 68.364 -31.234 -13.745 1.00 44.81 227 ARG A C 1
ATOM 1716 O O . ARG A 1 227 ? 68.681 -31.053 -14.911 1.00 44.81 227 ARG A O 1
ATOM 1723 N N . GLY A 1 228 ? 68.513 -30.303 -12.793 1.00 38.25 228 GLY A N 1
ATOM 1724 C CA . GLY A 1 228 ? 69.396 -29.139 -12.962 1.00 38.25 228 GLY A CA 1
ATOM 1725 C C . GLY A 1 228 ? 69.032 -27.897 -12.149 1.00 38.25 228 GLY A C 1
ATOM 1726 O O . GLY A 1 228 ? 68.175 -27.131 -12.556 1.00 38.25 228 GLY A O 1
ATOM 1727 N N . ARG A 1 229 ? 69.730 -27.686 -11.027 1.00 42.41 229 ARG A N 1
ATOM 1728 C CA . ARG A 1 229 ? 69.825 -26.406 -10.305 1.00 42.41 229 ARG A CA 1
ATOM 1729 C C . ARG A 1 229 ? 70.531 -25.348 -11.166 1.00 42.41 229 ARG A C 1
ATOM 1731 O O . ARG A 1 229 ? 71.590 -25.663 -11.708 1.00 42.41 229 ARG A O 1
ATOM 1738 N N . ARG A 1 230 ? 70.070 -24.101 -11.110 1.00 44.97 230 ARG A N 1
ATOM 1739 C CA . ARG A 1 230 ? 70.813 -22.940 -10.585 1.00 44.97 230 ARG A CA 1
ATOM 1740 C C . ARG A 1 230 ? 69.858 -21.773 -10.398 1.00 44.97 230 ARG A C 1
ATOM 1742 O O . ARG A 1 230 ? 68.961 -21.633 -11.252 1.00 44.97 230 ARG A O 1
#

Organism: Cherax quadricarinatus (NCBI:txid27406)

pLDDT: mean 77.56, std 19.38, range [32.66, 95.38]

Foldseek 3Di:
DPVVVVDCVLVVVLVVQVVCVVVVNDDDVVSVVVNVVVVVVVVVVCVVPVVVVVVVVVVVDPDVVCQQPQPDPPDDRPDDQCPHPDPPRCQHVVFQFWAADPPDDPWTFGWDQVCPPQTWTATSPAQKIKTFNHQFPGKGFDPDADPPHRTTKMKTAHDQPRDPFPPRDRIDIGRCVPDPGGVVGIGIDGPDDDDPPDPDDDDDDDDDDDDDDDDDDDDDDDDDDDDDDD